Protein AF-A0A940M6P2-F1 (afdb_monomer)

Solvent-accessible surface area (backbone atoms only — not comparable to full-atom values): 12888 Å² total; per-residue (Å²): 136,85,81,91,88,82,87,83,90,83,84,89,81,82,90,83,87,86,82,88,82,89,76,95,71,93,73,82,88,71,83,79,74,78,73,78,79,72,73,76,69,75,74,80,77,86,84,69,66,72,77,30,28,24,82,88,42,55,58,88,80,41,47,63,46,16,54,36,34,40,40,70,75,68,63,77,59,54,93,93,44,97,66,71,54,72,65,50,56,53,45,54,57,49,51,53,53,49,52,55,50,45,56,51,44,48,76,65,60,53,61,86,94,37,70,66,25,53,54,29,52,52,52,51,60,69,70,34,54,69,59,50,63,75,49,60,65,63,87,49,45,69,59,50,53,55,58,71,65,50,84,46,72,66,51,45,51,50,51,56,62,71,64,53,42,81,62,24,34,64,84,87,72,66,33,83,60,55,100,49,99,53,37,25,29,77,42,61,26,94,91,44,68,92,39,76,40,81,46,112

Nearest PDB structures (foldseek):
  3zuk-assembly2_B  TM=9.568E-01  e=1.042E-05  Mycobacterium tuberculosis H37Rv

pLDDT: mean 83.26, std 22.07, range [30.83, 98.31]

Sequence (200 aa):
MHPISFRRAALALAVLTSLAACDRGTAPATTQTEPPKAEAAAAPVSGIDLAGMDTSTAAGDDFNAYANGTWLKTTEIPADRASTGVFYTVFEKSEKRLAELVQSLQKQNPAAGTDPRRIADYYAAYMDEAGIESRGLAPLQARLDAVEAIADRAALSRDLGGALRADVDPINATNFHTENLFGLFVAQGLEDPSKNVGYL

Mean predicted aligned error: 13.73 Å

Structure (mmCIF, N/CA/C/O backbone):
data_AF-A0A940M6P2-F1
#
_entry.id   AF-A0A940M6P2-F1
#
loop_
_atom_site.group_PDB
_atom_site.id
_atom_site.type_symbol
_atom_site.label_atom_id
_atom_site.label_alt_id
_atom_site.label_comp_id
_atom_site.label_asym_id
_atom_site.label_entity_id
_atom_site.label_seq_id
_atom_site.pdbx_PDB_ins_code
_atom_site.Cartn_x
_atom_site.Cartn_y
_atom_site.Cartn_z
_atom_site.occupancy
_atom_site.B_iso_or_equiv
_atom_site.auth_seq_id
_atom_site.auth_comp_id
_atom_site.auth_asym_id
_atom_site.auth_atom_id
_atom_site.pdbx_PDB_model_num
ATOM 1 N N . MET A 1 1 ? 44.663 27.365 28.253 1.00 44.47 1 MET A N 1
ATOM 2 C CA . MET A 1 1 ? 44.234 28.280 29.332 1.00 44.47 1 MET A CA 1
ATOM 3 C C . MET A 1 1 ? 42.889 27.797 29.869 1.00 44.47 1 MET A C 1
ATOM 5 O O . MET A 1 1 ? 41.863 28.055 29.264 1.00 44.47 1 MET A O 1
ATOM 9 N N . HIS A 1 2 ? 42.926 26.999 30.938 1.00 30.83 2 HIS A N 1
ATOM 10 C CA . HIS A 1 2 ? 41.839 26.845 31.923 1.00 30.83 2 HIS A CA 1
ATOM 11 C C . HIS A 1 2 ? 41.871 28.076 32.868 1.00 30.83 2 HIS A C 1
ATOM 13 O O . HIS A 1 2 ? 42.906 28.749 32.868 1.00 30.83 2 HIS A O 1
ATOM 19 N N . PRO A 1 3 ? 40.928 28.307 33.805 1.00 42.50 3 PRO A N 1
ATOM 20 C CA . PRO A 1 3 ? 39.497 27.981 33.864 1.00 42.50 3 PRO A CA 1
ATOM 21 C C . PRO A 1 3 ? 38.614 29.152 34.399 1.00 42.50 3 PRO A C 1
ATOM 23 O O . PRO A 1 3 ? 39.094 30.175 34.874 1.00 42.50 3 PRO A O 1
ATOM 26 N N . ILE A 1 4 ? 37.296 28.949 34.311 1.00 41.94 4 ILE A N 1
ATOM 27 C CA . ILE A 1 4 ? 36.225 29.183 35.310 1.00 41.94 4 ILE A CA 1
ATOM 28 C C . ILE A 1 4 ? 36.569 30.064 36.536 1.00 41.94 4 ILE A C 1
ATOM 30 O O . ILE A 1 4 ? 37.429 29.710 37.342 1.00 41.94 4 ILE A O 1
ATOM 34 N N . SER A 1 5 ? 35.758 31.108 36.772 1.00 38.88 5 SER A N 1
ATOM 35 C CA . SER A 1 5 ? 35.614 31.770 38.081 1.00 38.88 5 SER A CA 1
ATOM 36 C C . SER A 1 5 ? 34.189 31.611 38.622 1.00 38.88 5 SER A C 1
ATOM 38 O O . SER A 1 5 ? 33.205 31.679 37.889 1.00 38.88 5 SER A O 1
ATOM 40 N N . PHE A 1 6 ? 34.120 31.365 39.925 1.00 41.03 6 PHE A N 1
ATOM 41 C CA . PHE A 1 6 ? 32.986 30.911 40.723 1.00 41.03 6 PHE A CA 1
ATOM 42 C C . PHE A 1 6 ? 32.643 31.973 41.788 1.00 41.03 6 PHE A C 1
ATOM 44 O O . PHE A 1 6 ? 33.537 32.679 42.251 1.00 41.03 6 PHE A O 1
ATOM 51 N N . ARG A 1 7 ? 31.399 31.912 42.302 1.00 39.03 7 ARG A N 1
ATOM 52 C CA . ARG A 1 7 ? 30.853 32.538 43.541 1.00 39.03 7 ARG A CA 1
ATOM 53 C C . ARG A 1 7 ? 30.304 33.965 43.345 1.00 39.03 7 ARG A C 1
ATOM 55 O O . ARG A 1 7 ? 30.939 34.799 42.726 1.00 39.03 7 ARG A O 1
ATOM 62 N N . ARG A 1 8 ? 29.140 34.329 43.897 1.00 47.16 8 ARG A N 1
ATOM 63 C CA . ARG A 1 8 ? 28.687 34.118 45.285 1.00 47.16 8 ARG A CA 1
ATOM 64 C C . ARG A 1 8 ? 27.157 34.023 45.401 1.00 47.16 8 ARG A C 1
ATOM 66 O O . ARG A 1 8 ? 26.433 34.763 44.750 1.00 47.16 8 ARG A O 1
ATOM 73 N N . ALA A 1 9 ? 26.716 33.144 46.297 1.00 41.75 9 ALA A N 1
ATOM 74 C CA . ALA A 1 9 ? 25.373 33.084 46.861 1.00 41.75 9 ALA A CA 1
ATOM 75 C C . ALA A 1 9 ? 25.214 34.071 48.036 1.00 41.75 9 ALA A C 1
ATOM 77 O O . ALA A 1 9 ? 26.183 34.277 48.766 1.00 41.75 9 ALA A O 1
ATOM 78 N N . ALA A 1 10 ? 24.004 34.611 48.227 1.00 41.75 10 ALA A N 1
ATOM 79 C CA . ALA A 1 10 ? 23.342 34.952 49.504 1.00 41.75 10 ALA A CA 1
ATOM 80 C C . ALA A 1 10 ? 21.981 35.605 49.146 1.00 41.75 10 ALA A C 1
ATOM 82 O O . ALA A 1 10 ? 21.969 36.559 48.381 1.00 41.75 10 ALA A O 1
ATOM 83 N N . LEU A 1 11 ? 20.817 34.998 49.398 1.00 34.91 11 LEU A N 1
ATOM 84 C CA . LEU A 1 11 ? 20.105 34.777 50.671 1.00 34.91 11 LEU A CA 1
ATOM 85 C C . LEU A 1 11 ? 19.326 36.020 51.162 1.00 34.91 11 LEU A C 1
ATOM 87 O O . LEU A 1 11 ? 19.927 37.068 51.365 1.00 34.91 11 LEU A O 1
ATOM 91 N N . ALA A 1 12 ? 18.043 35.781 51.499 1.00 36.84 12 ALA A N 1
ATOM 92 C CA . ALA A 1 12 ? 17.183 36.529 52.442 1.00 36.84 12 ALA A CA 1
ATOM 93 C C . ALA A 1 12 ? 16.585 37.877 51.948 1.00 36.84 12 ALA A C 1
ATOM 95 O O . ALA A 1 12 ? 17.230 38.586 51.195 1.00 36.84 12 ALA A O 1
ATOM 96 N N . LEU A 1 13 ? 15.385 38.354 52.327 1.00 35.84 13 LEU A N 1
ATOM 97 C CA . LEU A 1 13 ? 14.300 37.935 53.239 1.00 35.84 13 LEU A CA 1
ATOM 98 C C . LEU A 1 13 ? 13.154 38.990 53.146 1.00 35.84 13 LEU A C 1
ATOM 100 O O . LEU A 1 13 ? 13.436 40.132 52.801 1.00 35.84 13 LEU A O 1
ATOM 104 N N . ALA A 1 14 ? 11.934 38.617 53.579 1.00 42.78 14 ALA A N 1
ATOM 105 C CA . ALA A 1 14 ? 10.806 39.464 54.054 1.00 42.78 14 ALA A CA 1
ATOM 106 C C . ALA A 1 14 ? 9.980 40.213 52.979 1.00 42.78 14 ALA A C 1
ATOM 108 O O . ALA A 1 14 ? 10.503 41.042 52.250 1.00 42.78 14 ALA A O 1
ATOM 109 N N . VAL A 1 15 ? 8.693 39.914 52.729 1.00 41.22 15 VAL A N 1
ATOM 110 C CA . VAL A 1 15 ? 7.480 39.927 53.592 1.00 41.22 15 VAL A CA 1
ATOM 111 C C . VAL A 1 15 ? 7.248 41.285 54.265 1.00 41.22 15 VAL A C 1
ATOM 113 O O . VAL A 1 15 ? 7.950 41.601 55.215 1.00 41.22 15 VAL A O 1
ATOM 116 N N . LEU A 1 16 ? 6.224 42.036 53.836 1.00 42.97 16 LEU A N 1
ATOM 117 C CA . LEU A 1 16 ? 5.119 42.499 54.697 1.00 42.97 16 LEU A CA 1
ATOM 118 C C . LEU A 1 16 ? 4.136 43.411 53.944 1.00 42.97 16 LEU A C 1
ATOM 120 O O . LEU A 1 16 ? 4.486 44.386 53.291 1.00 42.97 16 LEU A O 1
ATOM 124 N N . THR A 1 17 ? 2.881 43.025 54.108 1.00 45.31 17 THR A N 1
ATOM 125 C CA . THR A 1 17 ? 1.609 43.701 53.862 1.00 45.31 17 THR A CA 1
ATOM 126 C C . THR A 1 17 ? 1.502 45.106 54.459 1.00 45.31 17 THR A C 1
ATOM 128 O O . THR A 1 17 ? 1.887 45.308 55.610 1.00 45.31 17 THR A O 1
ATOM 131 N N . SER A 1 18 ? 0.779 46.001 53.783 1.00 42.47 18 SER A N 1
ATOM 132 C CA . SER A 1 18 ? 0.002 47.049 54.458 1.00 42.47 18 SER A CA 1
ATOM 133 C C . SER A 1 18 ? -1.283 47.378 53.695 1.00 42.47 18 SER A C 1
ATOM 135 O O . SER A 1 18 ? -1.315 47.553 52.479 1.00 42.47 18 SER A O 1
ATOM 137 N N . LEU A 1 19 ? -2.360 47.360 54.472 1.00 39.62 19 LEU A N 1
ATOM 138 C CA . LEU A 1 19 ? -3.762 47.490 54.115 1.00 39.62 19 LEU A CA 1
ATOM 139 C C . LEU A 1 19 ? -4.194 48.967 54.186 1.00 39.62 19 LEU A C 1
ATOM 141 O O . LEU A 1 19 ? -3.716 49.703 55.043 1.00 39.62 19 LEU A O 1
ATOM 145 N N . ALA A 1 20 ? -5.217 49.290 53.393 1.00 41.97 20 ALA A N 1
ATOM 146 C CA . ALA A 1 20 ? -6.262 50.288 53.645 1.00 41.97 20 ALA A CA 1
ATOM 147 C C . ALA A 1 20 ? -5.944 51.793 53.507 1.00 41.97 20 ALA A C 1
ATOM 149 O O . ALA A 1 20 ? -5.374 52.429 54.386 1.00 41.97 20 ALA A O 1
ATOM 150 N N . ALA A 1 21 ? -6.562 52.395 52.487 1.00 38.19 21 ALA A N 1
ATOM 151 C CA . ALA A 1 21 ? -7.286 53.654 52.645 1.00 38.19 21 ALA A CA 1
ATOM 152 C C . ALA A 1 21 ? -8.558 53.595 51.782 1.00 38.19 21 ALA A C 1
ATOM 154 O O . ALA A 1 21 ? -8.499 53.601 50.556 1.00 38.19 21 ALA A O 1
ATOM 155 N N . CYS A 1 22 ? -9.710 53.457 52.443 1.00 35.34 22 CYS A N 1
ATOM 156 C CA . CYS A 1 22 ? -11.012 53.727 51.845 1.00 35.34 22 CYS A CA 1
ATOM 157 C 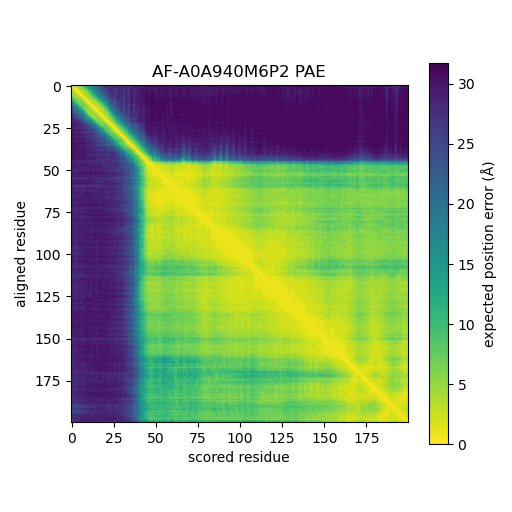C . CYS A 1 22 ? -11.158 55.241 51.712 1.00 35.34 22 CYS A C 1
ATOM 159 O O . CYS A 1 22 ? -11.062 55.930 52.725 1.00 35.34 22 CYS A O 1
ATOM 161 N N . ASP A 1 23 ? -11.474 55.731 50.517 1.00 39.44 23 ASP A N 1
ATOM 162 C CA . ASP A 1 23 ? -12.073 57.052 50.366 1.00 39.44 23 ASP A CA 1
ATOM 163 C C . ASP A 1 23 ? -13.429 56.910 49.668 1.00 39.44 23 ASP A C 1
ATOM 165 O O . ASP A 1 23 ? -13.575 56.207 48.664 1.00 39.44 23 ASP A O 1
ATOM 169 N N . ARG A 1 24 ? -14.458 57.491 50.288 1.00 42.41 24 ARG A N 1
ATOM 170 C CA . ARG A 1 24 ? -15.861 57.373 49.879 1.00 42.41 24 ARG A CA 1
ATOM 171 C C . ARG A 1 24 ? -16.162 58.452 48.843 1.00 42.41 24 ARG A C 1
ATOM 173 O O . ARG A 1 24 ? -16.593 59.544 49.193 1.00 42.41 24 ARG A O 1
ATOM 180 N N . GLY A 1 25 ? -15.971 58.118 47.570 1.00 37.47 25 GLY A N 1
ATOM 181 C CA . GLY A 1 25 ? -16.461 58.901 46.436 1.00 37.47 25 GLY A CA 1
ATOM 182 C C . GLY A 1 25 ? -17.757 58.316 45.878 1.00 37.47 25 GLY A C 1
ATOM 183 O O . GLY A 1 25 ? -17.777 57.189 45.389 1.00 37.47 25 GLY A O 1
ATOM 184 N N . THR A 1 26 ? -18.847 59.075 45.952 1.00 43.94 26 THR A N 1
ATOM 185 C CA . THR A 1 26 ? -20.149 58.752 45.355 1.00 43.94 26 THR A CA 1
ATOM 186 C C . THR A 1 26 ? -20.035 58.758 43.826 1.00 43.94 26 THR A C 1
ATOM 188 O O . THR A 1 26 ? -19.933 59.823 43.221 1.00 43.94 26 THR A O 1
ATOM 191 N N . ALA A 1 27 ? -20.043 57.580 43.195 1.00 42.91 27 ALA A N 1
ATOM 192 C CA . ALA A 1 27 ? -20.077 57.429 41.739 1.00 42.91 27 ALA A CA 1
ATOM 193 C C . ALA A 1 27 ? -21.510 57.112 41.254 1.00 42.91 27 ALA A C 1
ATOM 195 O O . ALA A 1 27 ? -22.236 56.387 41.941 1.00 42.91 27 ALA A O 1
ATOM 196 N N . PRO A 1 28 ? -21.946 57.654 40.101 1.00 41.16 28 PRO A N 1
ATOM 197 C CA . PRO A 1 28 ? -23.309 57.497 39.604 1.00 41.16 28 PRO A CA 1
ATOM 198 C C . PRO A 1 28 ? -23.598 56.058 39.154 1.00 41.16 28 PRO A C 1
ATOM 200 O O . PRO A 1 28 ? -22.734 55.368 38.613 1.00 41.16 28 PRO A O 1
ATOM 203 N N . ALA A 1 29 ? -24.842 55.626 39.376 1.00 39.75 29 ALA A N 1
ATOM 204 C CA . ALA A 1 29 ? -25.341 54.306 39.016 1.00 39.75 29 ALA A CA 1
ATOM 205 C C . ALA A 1 29 ? -25.225 54.069 37.503 1.00 39.75 29 ALA A C 1
ATOM 207 O O . ALA A 1 29 ? -25.929 54.682 36.703 1.00 39.75 29 ALA A O 1
ATOM 208 N N . THR A 1 30 ? -24.334 53.159 37.121 1.00 34.41 30 THR A N 1
ATOM 209 C CA . THR A 1 30 ? -24.311 52.560 35.789 1.00 34.41 30 THR A CA 1
ATOM 210 C C . THR A 1 30 ? -25.329 51.429 35.768 1.00 34.41 30 THR A C 1
ATOM 212 O O . THR A 1 30 ? -25.303 50.525 36.603 1.00 34.41 30 THR A O 1
ATOM 215 N N . THR A 1 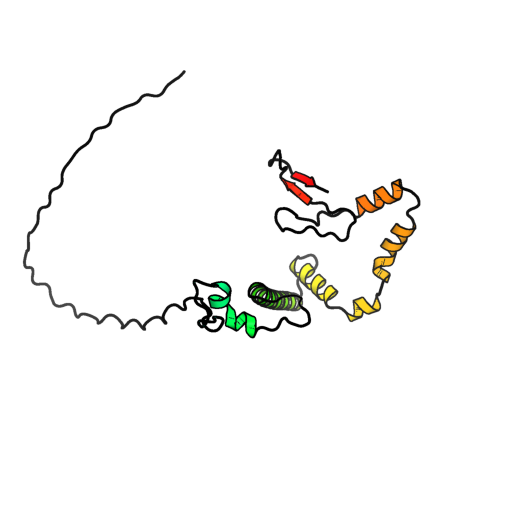31 ? -26.260 51.510 34.824 1.00 37.84 31 THR A N 1
ATOM 216 C CA . THR A 1 31 ? -27.217 50.457 34.495 1.00 37.84 31 THR A CA 1
ATOM 217 C C . THR A 1 31 ? -26.443 49.170 34.216 1.00 37.84 31 THR A C 1
ATOM 219 O O . THR A 1 31 ? -25.665 49.104 33.266 1.00 37.84 31 THR A O 1
ATOM 222 N N . GLN A 1 32 ? -26.610 48.165 35.076 1.00 38.03 32 GLN A N 1
ATOM 223 C CA . GLN A 1 32 ? -26.063 46.834 34.846 1.00 38.03 32 GLN A CA 1
ATOM 224 C C . GLN A 1 32 ? -26.840 46.208 33.689 1.00 38.03 32 GLN A C 1
ATOM 226 O O . GLN A 1 32 ? -27.986 45.797 33.849 1.00 38.03 32 GLN A O 1
ATOM 231 N N . THR A 1 33 ? -26.229 46.179 32.510 1.00 38.44 33 THR A N 1
ATOM 232 C CA . THR A 1 33 ? -26.666 45.300 31.430 1.00 38.44 33 THR A CA 1
ATOM 233 C C . THR A 1 33 ? -26.463 43.868 31.911 1.00 38.44 33 THR A C 1
ATOM 235 O O . THR A 1 33 ? -25.334 43.461 32.188 1.00 38.44 33 THR A O 1
ATOM 238 N N . GLU A 1 34 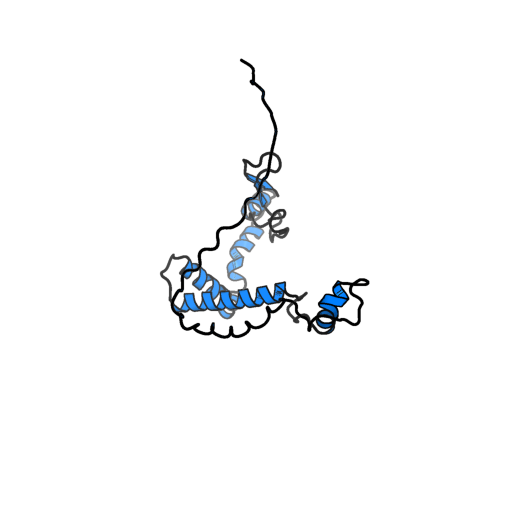? -27.562 43.135 32.062 1.00 41.56 34 GLU A N 1
ATOM 239 C CA . GLU A 1 34 ? -27.561 41.709 32.375 1.00 41.56 34 GLU A CA 1
ATOM 240 C C . GLU A 1 34 ? -26.669 40.980 31.353 1.00 41.56 34 GLU A C 1
ATOM 242 O O . GLU A 1 34 ? -26.844 41.180 30.144 1.00 41.56 34 GLU A O 1
ATOM 247 N N . PRO A 1 35 ? -25.663 40.198 31.792 1.00 45.31 35 PRO A N 1
ATOM 248 C CA . PRO A 1 35 ? -24.831 39.449 30.865 1.00 45.31 35 PRO A CA 1
ATOM 249 C C . PRO A 1 35 ? -25.736 38.501 30.072 1.00 45.31 35 PRO A C 1
ATOM 251 O O . PRO A 1 35 ? -26.631 37.890 30.664 1.00 45.31 35 PRO A O 1
ATOM 254 N N . PRO A 1 36 ? -25.541 38.365 28.748 1.00 47.44 36 PRO A N 1
ATOM 255 C CA . PRO A 1 36 ? -26.338 37.439 27.965 1.00 47.44 36 PRO A CA 1
ATOM 256 C C . PRO A 1 36 ? -26.214 36.064 28.611 1.00 47.44 36 PRO A C 1
ATOM 258 O O . PRO A 1 36 ? -25.104 35.574 28.835 1.00 47.44 36 PRO A O 1
ATOM 261 N N . LYS A 1 37 ? -27.364 35.475 28.958 1.00 45.47 37 LYS A N 1
ATOM 262 C CA . LYS A 1 37 ? -27.468 34.087 29.395 1.00 45.47 37 LYS A CA 1
ATOM 263 C C . LYS A 1 37 ? -26.714 33.260 28.367 1.00 45.47 37 LYS A C 1
ATOM 265 O O . LYS A 1 37 ? -27.188 33.115 27.243 1.00 45.47 37 LYS A O 1
ATOM 270 N N . ALA A 1 38 ? -25.527 32.790 28.743 1.00 45.41 38 ALA A N 1
ATOM 271 C CA . ALA A 1 38 ? -24.776 31.857 27.934 1.00 45.41 38 ALA A CA 1
ATOM 272 C C . ALA A 1 38 ? -25.733 30.702 27.645 1.00 45.41 38 ALA A C 1
ATOM 274 O O . ALA A 1 38 ? -26.174 30.013 28.571 1.00 45.41 38 ALA A O 1
ATOM 275 N N . GLU A 1 39 ? -26.122 30.544 26.379 1.00 49.09 39 GLU A N 1
ATOM 276 C CA . GLU A 1 39 ? -26.621 29.263 25.911 1.00 49.09 39 GLU A CA 1
ATOM 277 C C . GLU A 1 39 ? -25.600 28.249 26.395 1.00 49.09 39 GLU A C 1
ATOM 279 O O . GLU A 1 39 ? -24.410 28.368 26.091 1.00 49.09 39 GLU A O 1
ATOM 284 N N . ALA A 1 40 ? -26.047 27.345 27.268 1.00 44.00 40 ALA A N 1
ATOM 285 C CA . ALA A 1 40 ? -25.208 26.277 27.759 1.00 44.00 40 ALA A CA 1
ATOM 286 C C . ALA A 1 40 ? -24.668 25.583 26.514 1.00 44.00 40 ALA A C 1
ATOM 288 O O . ALA A 1 40 ? -25.429 24.946 25.782 1.00 44.00 40 ALA A O 1
ATOM 289 N N . ALA A 1 41 ? -23.377 25.786 26.242 1.00 51.19 41 ALA A N 1
ATOM 290 C CA . ALA A 1 41 ? -22.677 25.030 25.230 1.00 51.19 41 ALA A CA 1
ATOM 291 C C . ALA A 1 41 ? -23.045 23.570 25.487 1.00 51.19 41 ALA A C 1
ATOM 293 O O . ALA A 1 41 ? -22.974 23.120 26.637 1.00 51.19 41 ALA A O 1
ATOM 294 N N . ALA A 1 42 ? -23.527 22.8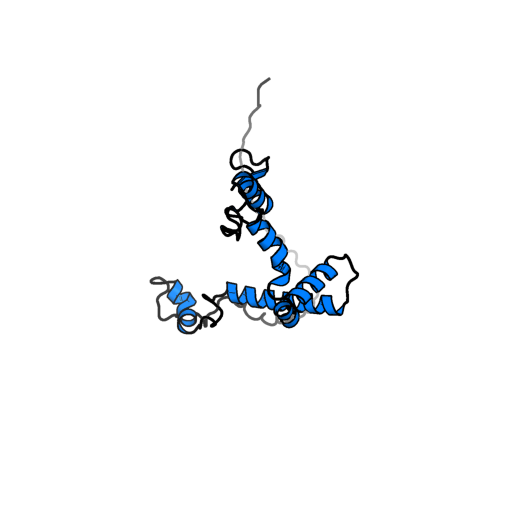78 24.450 1.00 57.97 42 ALA A N 1
ATOM 295 C CA . ALA A 1 42 ? -23.793 21.453 24.542 1.00 57.97 42 ALA A CA 1
ATOM 296 C C . ALA A 1 42 ? -22.602 20.815 25.263 1.00 57.97 42 ALA A C 1
ATOM 298 O O . ALA A 1 42 ? -21.453 21.102 24.908 1.00 57.97 42 ALA A O 1
ATOM 299 N N . ALA A 1 43 ? -22.880 20.063 26.335 1.00 56.25 43 ALA A N 1
ATOM 300 C CA . ALA A 1 43 ? -21.835 19.454 27.143 1.00 56.25 43 ALA A CA 1
ATOM 301 C C . ALA A 1 43 ? -20.824 18.777 26.205 1.00 56.25 43 ALA A C 1
ATOM 303 O O . ALA A 1 43 ? -21.253 18.154 25.226 1.00 56.25 43 ALA A O 1
ATOM 304 N N . PRO A 1 44 ? -19.509 18.933 26.442 1.00 56.78 44 PRO A N 1
ATOM 305 C CA . PRO A 1 44 ? -18.511 18.373 25.549 1.00 56.78 44 PRO A CA 1
ATOM 306 C C . PRO A 1 44 ? -18.795 16.883 25.379 1.00 56.78 44 PRO A C 1
ATOM 308 O O . PRO A 1 44 ? -18.853 16.134 26.356 1.00 56.78 44 PRO A O 1
ATOM 311 N N . VAL A 1 45 ? -19.020 16.468 24.133 1.00 76.88 45 VAL A N 1
ATOM 312 C CA . VAL A 1 45 ? -19.127 15.052 23.798 1.00 76.88 45 VAL A CA 1
ATOM 313 C C . VAL A 1 45 ? -17.776 14.454 24.160 1.00 76.88 45 VAL A C 1
ATOM 315 O O . VAL A 1 45 ? -16.748 14.907 23.661 1.00 76.88 45 VAL A O 1
ATOM 318 N N . SER A 1 46 ? -17.762 13.473 25.059 1.00 87.00 46 SER A N 1
ATOM 319 C CA . SER A 1 46 ? -16.527 12.889 25.598 1.00 87.00 46 SER A CA 1
ATOM 320 C C . SER A 1 46 ? -15.638 12.240 24.528 1.00 87.00 46 SER A C 1
ATOM 322 O O . SER A 1 46 ? -14.494 11.902 24.813 1.00 87.00 46 SER A O 1
ATOM 324 N N . GLY A 1 47 ? -16.163 12.043 23.313 1.00 87.06 47 GLY A N 1
ATOM 325 C CA . GLY A 1 47 ? -15.506 11.310 22.231 1.00 87.06 47 GLY A CA 1
ATOM 326 C C . GLY A 1 47 ? -15.522 9.795 22.436 1.00 87.06 47 GLY A C 1
ATOM 327 O O . GLY A 1 47 ? -14.936 9.078 21.632 1.00 87.06 47 GLY A O 1
ATOM 328 N N . ILE A 1 48 ? -16.187 9.312 23.491 1.00 90.31 48 ILE A N 1
ATOM 329 C CA . ILE A 1 48 ? -16.286 7.892 23.824 1.00 90.31 48 ILE A CA 1
ATOM 330 C C . ILE A 1 48 ? -17.588 7.326 23.266 1.00 90.31 48 ILE A C 1
ATOM 332 O O . ILE A 1 48 ? -18.669 7.855 23.537 1.00 90.31 48 ILE A O 1
ATOM 336 N N . ASP A 1 49 ? -17.477 6.230 22.520 1.00 90.81 49 ASP A N 1
ATOM 337 C CA . ASP A 1 49 ? -18.627 5.450 22.079 1.00 90.81 49 ASP A CA 1
ATOM 338 C C . ASP A 1 49 ? -19.161 4.597 23.236 1.00 90.81 49 ASP A C 1
ATOM 340 O O . ASP A 1 49 ? -18.720 3.475 23.472 1.00 90.81 49 ASP A O 1
ATOM 344 N N . LEU A 1 50 ? -20.126 5.149 23.971 1.00 93.94 50 LEU A N 1
ATOM 345 C CA . LEU A 1 50 ? -20.785 4.441 25.068 1.00 93.94 50 LEU A CA 1
ATOM 346 C C . LEU A 1 50 ? -21.669 3.282 24.583 1.00 93.94 50 LEU A C 1
ATOM 348 O O . LEU A 1 50 ? -21.986 2.402 25.378 1.00 93.94 50 LEU A O 1
ATOM 352 N N . ALA A 1 51 ? -22.085 3.273 23.312 1.00 93.50 51 ALA A N 1
ATOM 353 C CA . ALA A 1 51 ? -22.924 2.210 22.765 1.00 93.50 51 ALA A CA 1
ATOM 354 C C . ALA A 1 51 ? -22.106 0.950 22.437 1.00 93.50 51 ALA A C 1
ATOM 356 O O . ALA A 1 51 ? -22.626 -0.160 22.537 1.00 93.50 51 ALA A O 1
ATOM 357 N N . GLY A 1 52 ? -20.826 1.111 22.090 1.00 94.38 52 GLY A N 1
ATOM 358 C CA . GLY A 1 52 ? -19.888 0.006 21.869 1.00 94.38 52 GLY A CA 1
ATOM 359 C C . GLY A 1 52 ? -19.453 -0.726 23.147 1.00 94.38 52 GLY A C 1
ATOM 360 O O . GLY A 1 52 ? -18.976 -1.863 23.066 1.00 94.38 52 GLY A O 1
ATOM 361 N N . MET A 1 53 ? -19.658 -0.117 24.318 1.00 97.38 53 MET A N 1
ATOM 362 C CA . MET A 1 53 ? -19.268 -0.668 25.617 1.00 97.38 53 MET A CA 1
ATOM 363 C C . MET A 1 53 ? -20.170 -1.822 26.069 1.00 97.38 53 MET A C 1
ATOM 365 O O . MET A 1 53 ? -21.366 -1.856 25.782 1.00 97.38 53 MET A O 1
ATOM 369 N N . ASP A 1 54 ? -19.602 -2.747 26.840 1.00 97.62 54 ASP A N 1
ATOM 370 C CA . ASP A 1 54 ? -20.333 -3.775 27.581 1.00 97.62 54 ASP A CA 1
ATOM 371 C C . ASP A 1 54 ? -20.061 -3.629 29.083 1.00 97.62 54 ASP A C 1
ATOM 373 O O . ASP A 1 54 ? -19.143 -4.224 29.651 1.00 97.62 54 ASP A O 1
ATOM 377 N N . THR A 1 55 ? -20.903 -2.844 29.755 1.00 96.56 55 THR A N 1
ATOM 378 C CA . THR A 1 55 ? -20.763 -2.565 31.191 1.00 96.56 55 THR A CA 1
ATOM 379 C C . THR A 1 55 ? -21.158 -3.739 32.090 1.00 96.56 55 THR A C 1
ATOM 381 O O . THR A 1 55 ? -21.149 -3.585 33.310 1.00 96.56 55 THR A O 1
ATOM 384 N N . SER A 1 56 ? -21.537 -4.895 31.529 1.00 96.88 56 SER A N 1
ATOM 385 C CA . SER A 1 56 ? -21.729 -6.120 32.315 1.00 96.88 56 SER A CA 1
ATOM 386 C C . SER A 1 56 ? -20.401 -6.769 32.716 1.00 96.88 56 SER A C 1
ATOM 388 O O . SER A 1 56 ? -20.349 -7.479 33.719 1.00 96.88 56 SER A O 1
ATOM 390 N N . THR A 1 57 ? -19.321 -6.482 31.980 1.00 96.75 57 THR A N 1
ATOM 391 C CA . THR A 1 57 ? -17.957 -6.863 32.359 1.00 96.75 57 THR A CA 1
ATOM 392 C C . THR A 1 57 ? -17.366 -5.780 33.251 1.00 96.75 57 THR A C 1
ATOM 394 O O . THR A 1 57 ? -17.405 -4.604 32.902 1.00 96.75 57 THR A O 1
ATOM 397 N N . ALA A 1 58 ? -16.808 -6.132 34.408 1.00 97.38 58 ALA A N 1
ATOM 398 C CA . ALA A 1 58 ? -16.126 -5.140 35.228 1.00 97.38 58 ALA A CA 1
ATOM 399 C C . ALA A 1 58 ? -14.845 -4.667 34.521 1.00 97.38 58 ALA A C 1
ATOM 401 O O . ALA A 1 58 ? -14.020 -5.472 34.095 1.00 97.38 58 ALA A O 1
ATOM 402 N N . ALA A 1 59 ? -14.642 -3.350 34.447 1.00 97.50 59 ALA A N 1
ATOM 403 C CA . ALA A 1 59 ? -13.500 -2.745 33.757 1.00 97.50 59 ALA A CA 1
ATOM 404 C C . ALA A 1 59 ? -12.124 -3.207 34.282 1.00 97.50 59 ALA A C 1
ATOM 406 O O . ALA A 1 59 ? -11.141 -3.152 33.549 1.00 97.50 59 ALA A O 1
ATOM 407 N N . GLY A 1 60 ? -12.049 -3.630 35.550 1.00 98.00 60 GLY A N 1
ATOM 408 C CA . GLY A 1 60 ? -10.824 -4.147 36.166 1.00 98.00 60 GLY A CA 1
ATOM 409 C C . GLY A 1 60 ? -10.495 -5.600 35.809 1.00 98.00 60 GLY A C 1
ATOM 410 O O . GLY A 1 60 ? -9.340 -5.988 35.960 1.00 98.00 60 GLY A O 1
ATOM 411 N N . ASP A 1 61 ? -11.475 -6.371 35.330 1.00 98.06 61 ASP A N 1
ATOM 412 C CA . ASP A 1 61 ? -11.299 -7.786 34.982 1.00 98.06 61 ASP A CA 1
ATOM 413 C C . ASP A 1 61 ? -10.845 -7.934 33.524 1.00 98.06 61 ASP A C 1
ATOM 415 O O . ASP A 1 61 ? -9.853 -8.601 33.238 1.00 98.06 61 ASP A O 1
ATOM 419 N N . ASP A 1 62 ? -11.547 -7.264 32.604 1.00 98.25 62 ASP A N 1
ATOM 420 C CA . ASP A 1 62 ? -11.170 -7.150 31.194 1.00 98.25 62 ASP A CA 1
ATOM 421 C C . ASP A 1 62 ? -11.637 -5.797 30.646 1.00 98.25 62 ASP A C 1
ATOM 423 O O . ASP A 1 62 ? -12.811 -5.579 30.325 1.00 98.25 62 ASP A O 1
ATOM 427 N N . PHE A 1 63 ? -10.691 -4.866 30.526 1.00 98.19 63 PHE A N 1
ATOM 428 C CA . PHE A 1 63 ? -10.992 -3.525 30.043 1.00 98.19 63 PHE A CA 1
ATOM 429 C C . PHE A 1 63 ? -11.392 -3.502 28.561 1.00 98.19 63 PHE A C 1
ATOM 431 O O . PHE A 1 63 ? -12.182 -2.648 28.163 1.00 98.19 63 PHE A O 1
ATOM 438 N N . ASN A 1 64 ? -10.885 -4.425 27.736 1.00 97.81 64 ASN A N 1
ATOM 439 C CA . ASN A 1 64 ? -11.241 -4.478 26.320 1.00 97.81 64 ASN A CA 1
ATOM 440 C C . ASN A 1 64 ? -12.678 -4.974 26.138 1.00 97.81 64 ASN A C 1
ATOM 442 O O . ASN A 1 64 ? -13.431 -4.382 25.367 1.00 97.81 64 ASN A O 1
ATOM 446 N N . ALA A 1 65 ? -13.081 -6.008 26.878 1.00 97.94 65 ALA A N 1
ATOM 447 C CA . ALA A 1 65 ? -14.469 -6.455 26.903 1.00 97.94 65 ALA A CA 1
ATOM 448 C C . ALA A 1 65 ? -15.400 -5.369 27.466 1.00 97.94 65 ALA A C 1
ATOM 450 O O . ALA A 1 65 ? -16.447 -5.112 26.882 1.00 97.94 65 ALA A O 1
ATOM 451 N N . TYR A 1 66 ? -15.004 -4.656 28.524 1.00 98.31 66 TYR A N 1
ATOM 452 C CA . TYR A 1 66 ? -15.783 -3.526 29.041 1.00 98.31 66 TYR A CA 1
ATO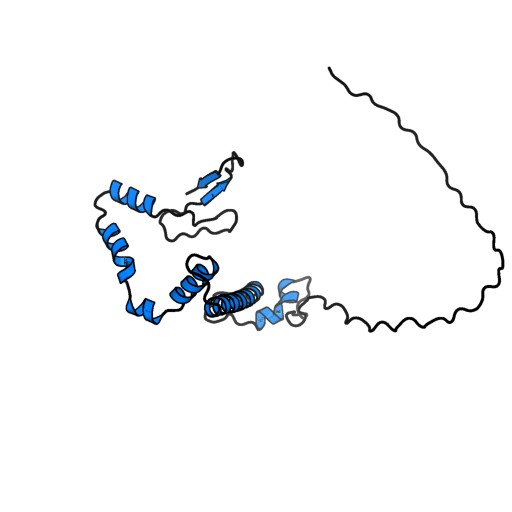M 453 C C . TYR A 1 66 ? -15.948 -2.390 28.018 1.00 98.31 66 TYR A C 1
ATOM 455 O O . TYR A 1 66 ? -17.054 -1.894 27.806 1.00 98.31 66 TYR A O 1
ATOM 463 N N . ALA A 1 67 ? -14.859 -1.972 27.369 1.00 97.25 67 ALA A N 1
ATOM 464 C CA . ALA A 1 67 ? -14.860 -0.819 26.472 1.00 97.25 67 ALA A CA 1
ATOM 465 C C . ALA A 1 67 ? -15.446 -1.119 25.081 1.00 97.25 67 ALA A C 1
ATOM 467 O O . ALA A 1 67 ? -16.084 -0.248 24.500 1.00 97.25 67 ALA A O 1
ATOM 468 N N . ASN A 1 68 ? -15.250 -2.333 24.555 1.00 97.31 68 ASN A N 1
ATOM 469 C CA . ASN A 1 68 ? -15.579 -2.692 23.168 1.00 97.31 68 ASN A CA 1
ATOM 470 C C . ASN A 1 68 ? -16.539 -3.889 23.051 1.00 97.31 68 ASN A C 1
ATOM 472 O O . ASN A 1 68 ? -16.806 -4.354 21.943 1.00 97.31 68 ASN A O 1
ATOM 476 N N . GLY A 1 69 ? -17.019 -4.453 24.162 1.00 97.75 69 GLY A N 1
ATOM 477 C CA . GLY A 1 69 ? -17.689 -5.756 24.169 1.00 97.75 69 GLY A CA 1
ATOM 478 C C . GLY A 1 69 ? -18.965 -5.822 23.337 1.00 97.75 69 GLY A C 1
ATOM 479 O O . GLY A 1 69 ? -19.205 -6.834 22.680 1.00 97.75 69 GLY A O 1
ATOM 480 N N . THR A 1 70 ? -19.767 -4.756 23.300 1.00 97.75 70 THR A N 1
ATOM 481 C CA . THR A 1 70 ? -20.965 -4.714 22.448 1.00 97.75 70 THR A CA 1
ATOM 482 C C . THR A 1 70 ? -20.573 -4.629 20.976 1.00 97.75 70 THR A C 1
ATOM 484 O O . THR A 1 70 ? -21.122 -5.366 20.154 1.00 97.75 70 THR A O 1
ATOM 487 N N . TRP A 1 71 ? -19.575 -3.807 20.639 1.00 96.62 71 TRP A N 1
ATOM 488 C CA . TRP A 1 71 ? -19.050 -3.706 19.275 1.00 96.62 71 TRP A CA 1
ATOM 489 C C . TRP A 1 71 ? -18.488 -5.047 18.782 1.00 96.62 71 TRP A C 1
ATOM 491 O O . TRP A 1 71 ? -18.840 -5.492 17.693 1.00 96.62 71 TRP A O 1
ATOM 501 N N . LEU A 1 72 ? -17.701 -5.744 19.608 1.00 96.75 72 LEU A N 1
ATOM 502 C CA . LEU A 1 72 ? -17.118 -7.051 19.275 1.00 96.75 72 LEU A CA 1
ATOM 503 C C . LEU A 1 72 ? -18.174 -8.135 19.020 1.00 96.75 72 LEU A C 1
ATOM 505 O O . LEU A 1 72 ? -17.952 -9.021 18.201 1.00 96.75 72 LEU A O 1
ATOM 509 N N . LYS A 1 73 ? -19.317 -8.082 19.715 1.00 96.75 73 LYS A N 1
ATOM 510 C CA . LYS A 1 73 ? -20.412 -9.057 19.553 1.00 96.75 73 LYS A CA 1
ATOM 511 C C . LYS A 1 73 ? -21.269 -8.812 18.315 1.00 96.75 73 LYS A C 1
ATOM 513 O O . LYS A 1 73 ? -21.924 -9.738 17.850 1.00 96.75 73 LYS A O 1
ATOM 518 N N . THR A 1 74 ? -21.341 -7.567 17.851 1.00 96.31 74 THR A N 1
ATOM 519 C CA . THR A 1 74 ? -22.334 -7.133 16.853 1.00 96.31 74 THR A CA 1
ATOM 520 C C . THR A 1 74 ? -21.724 -6.741 15.517 1.00 96.31 74 THR A C 1
ATOM 522 O O . THR A 1 74 ? -22.433 -6.715 14.516 1.00 96.31 74 THR A O 1
ATOM 525 N N . THR A 1 75 ? -20.427 -6.440 15.482 1.00 96.06 75 THR A N 1
ATOM 526 C CA . THR A 1 75 ? -19.763 -6.020 14.251 1.00 96.06 75 THR A CA 1
ATOM 527 C C . THR A 1 75 ? -19.470 -7.216 13.364 1.00 96.06 75 THR A C 1
ATOM 529 O O . THR A 1 75 ? -18.779 -8.153 13.761 1.00 96.06 75 THR A O 1
ATOM 532 N N . GLU A 1 76 ? -19.943 -7.141 12.127 1.00 96.25 76 GLU A N 1
ATOM 533 C CA . GLU A 1 76 ? -19.614 -8.099 11.082 1.00 96.25 76 GLU A CA 1
ATOM 534 C C . GLU A 1 76 ? -18.373 -7.635 10.314 1.00 96.25 76 GLU A C 1
ATOM 536 O O . GLU A 1 76 ? -18.223 -6.456 9.981 1.00 96.25 76 GLU A O 1
ATOM 541 N N . ILE A 1 77 ? -17.472 -8.572 10.023 1.00 96.44 77 ILE A N 1
ATOM 542 C CA . ILE A 1 77 ? -16.360 -8.325 9.106 1.00 96.44 77 ILE A CA 1
ATOM 543 C C . ILE A 1 77 ? -16.936 -8.364 7.681 1.00 96.44 77 ILE A C 1
ATOM 545 O O . ILE A 1 77 ? -17.542 -9.378 7.322 1.00 96.44 77 ILE A O 1
ATOM 549 N N . PRO A 1 78 ? -16.773 -7.303 6.865 1.00 95.38 78 PRO A N 1
ATOM 550 C CA . PRO A 1 78 ? -17.219 -7.316 5.473 1.00 95.38 78 PRO A CA 1
ATOM 551 C C . PRO A 1 78 ? -16.637 -8.502 4.693 1.00 95.38 78 PRO A C 1
ATOM 553 O O . PRO A 1 78 ? -15.496 -8.898 4.919 1.00 95.38 78 PRO A O 1
ATOM 556 N N . ALA A 1 79 ? -17.405 -9.063 3.755 1.00 97.06 79 ALA A N 1
ATOM 557 C CA . ALA A 1 79 ? -17.028 -10.293 3.046 1.00 97.06 79 ALA A CA 1
ATOM 558 C C . ALA A 1 79 ? -15.751 -10.167 2.189 1.00 97.06 79 ALA A C 1
ATOM 560 O O . ALA A 1 79 ? -15.112 -11.168 1.877 1.00 97.06 79 ALA A O 1
ATOM 561 N N . ASP A 1 80 ? -15.377 -8.947 1.809 1.00 95.31 80 ASP A N 1
ATOM 562 C CA . ASP A 1 80 ? -14.171 -8.602 1.053 1.00 95.31 80 ASP A CA 1
ATOM 563 C C . ASP A 1 80 ? -12.986 -8.208 1.957 1.00 95.31 80 ASP A C 1
ATOM 565 O O . ASP A 1 80 ? -11.976 -7.670 1.483 1.00 95.31 80 ASP A O 1
ATOM 569 N N . ARG A 1 81 ? -13.100 -8.446 3.270 1.00 94.19 81 ARG A N 1
ATOM 570 C CA . ARG A 1 81 ? -12.097 -8.090 4.275 1.00 94.19 81 ARG A CA 1
ATOM 571 C C . ARG A 1 81 ? -11.785 -9.265 5.192 1.00 94.19 81 ARG A C 1
ATOM 573 O O . ARG A 1 81 ? -12.639 -10.064 5.551 1.00 94.19 81 ARG A O 1
ATOM 580 N N . ALA A 1 82 ? -10.528 -9.329 5.621 1.00 95.50 82 ALA A N 1
ATOM 581 C CA . ALA A 1 82 ? -10.087 -10.277 6.642 1.00 95.50 82 ALA A CA 1
ATOM 582 C C . ALA A 1 82 ? -10.294 -9.744 8.074 1.00 95.50 82 ALA A C 1
ATOM 584 O O . ALA A 1 82 ? -10.275 -10.516 9.030 1.00 95.50 82 ALA A O 1
ATOM 585 N N . SER A 1 83 ? -10.463 -8.427 8.237 1.00 95.00 83 SER A N 1
ATOM 586 C CA . SER A 1 83 ? -10.658 -7.760 9.527 1.00 95.00 83 SER A CA 1
ATOM 587 C C . SER A 1 83 ? -11.398 -6.429 9.362 1.00 95.00 83 SER A C 1
ATOM 589 O O . SER A 1 83 ? -11.485 -5.881 8.265 1.00 95.00 83 SER A O 1
ATOM 591 N N . THR A 1 84 ? -11.941 -5.906 10.463 1.00 96.94 84 THR A N 1
ATOM 592 C CA . THR A 1 84 ? -12.592 -4.589 10.520 1.00 96.94 84 THR A CA 1
ATOM 593 C C . THR A 1 84 ? -12.279 -3.893 11.846 1.00 96.94 84 THR A C 1
ATOM 595 O O . THR A 1 84 ? -11.787 -4.516 12.787 1.00 96.94 84 THR A O 1
ATOM 598 N N . GLY A 1 85 ? -12.524 -2.588 11.917 1.00 94.88 85 GLY A N 1
ATOM 599 C CA . GLY A 1 85 ? -12.224 -1.762 13.082 1.00 94.88 85 GLY A CA 1
ATOM 600 C C . GLY A 1 85 ? -12.207 -0.275 12.750 1.00 94.88 85 GLY A C 1
ATOM 601 O O . GLY A 1 85 ? -12.432 0.132 11.611 1.00 94.88 85 GLY A O 1
ATOM 602 N N . VAL A 1 86 ? -11.873 0.555 13.739 1.00 92.69 86 VAL A N 1
ATOM 603 C CA . VAL A 1 86 ? -11.860 2.019 13.573 1.00 92.69 86 VAL A CA 1
ATOM 604 C C . VAL A 1 86 ? -10.925 2.488 12.451 1.00 92.69 86 VAL A C 1
ATOM 606 O O . VAL A 1 86 ? -11.271 3.396 11.698 1.00 92.69 86 VAL A O 1
ATOM 609 N N . PHE A 1 87 ? -9.765 1.844 12.285 1.00 93.50 87 PHE A N 1
ATOM 610 C CA . PHE A 1 87 ? -8.832 2.179 11.207 1.00 93.50 87 PHE A CA 1
ATOM 611 C C . PHE A 1 87 ? -9.417 1.880 9.828 1.00 93.50 87 PHE A C 1
ATOM 613 O O . PHE A 1 87 ? -9.220 2.676 8.914 1.00 93.50 87 PHE A O 1
ATOM 620 N N . TYR A 1 88 ? -10.189 0.798 9.696 1.00 94.50 88 TYR A N 1
ATOM 621 C CA . TYR A 1 88 ? -10.900 0.486 8.461 1.00 94.50 88 TYR A CA 1
ATOM 622 C C . TYR A 1 88 ? -11.952 1.558 8.146 1.00 94.50 88 TYR A C 1
ATOM 624 O O . TYR A 1 88 ? -11.965 2.105 7.050 1.00 94.50 88 TYR A O 1
ATOM 632 N N . THR A 1 89 ? -12.745 1.979 9.134 1.00 92.56 89 THR A N 1
ATOM 633 C CA . THR A 1 89 ? -13.727 3.062 8.953 1.00 92.56 89 THR A CA 1
ATOM 634 C C . THR A 1 89 ? -13.080 4.386 8.527 1.00 92.56 89 THR A C 1
ATOM 636 O O . THR A 1 89 ? -13.605 5.114 7.679 1.00 92.56 89 THR A O 1
ATOM 639 N N . VAL A 1 90 ? -11.927 4.735 9.108 1.00 95.88 90 VAL A N 1
ATOM 640 C CA . VAL A 1 90 ? -11.172 5.936 8.711 1.00 95.88 90 VAL A CA 1
ATOM 641 C C . VAL A 1 90 ? -10.604 5.787 7.299 1.00 95.88 90 VAL A C 1
ATOM 643 O O . VAL A 1 90 ? -10.634 6.752 6.528 1.00 95.88 90 VAL A O 1
ATOM 646 N N . PHE A 1 91 ? -10.117 4.596 6.957 1.00 95.25 91 PHE A N 1
ATOM 647 C CA . PHE A 1 91 ? -9.615 4.262 5.631 1.00 95.25 91 PHE A CA 1
ATOM 648 C C . PHE A 1 91 ? -10.713 4.413 4.571 1.00 95.25 91 PHE A C 1
ATOM 650 O O . PHE A 1 91 ? -10.550 5.240 3.680 1.00 95.25 91 PHE A O 1
ATOM 657 N N . GLU A 1 92 ? -11.876 3.776 4.735 1.00 95.38 92 GLU A N 1
ATOM 658 C CA . GLU A 1 92 ? -13.013 3.883 3.803 1.00 95.38 92 GLU A CA 1
ATOM 659 C C . GLU A 1 92 ? -13.447 5.337 3.578 1.00 95.38 92 GLU A C 1
ATOM 661 O O . GLU A 1 92 ? -13.680 5.788 2.452 1.00 95.38 92 GLU A O 1
ATOM 666 N N . LYS A 1 93 ? -13.525 6.121 4.660 1.00 96.56 93 LYS A N 1
ATOM 667 C CA . LYS A 1 93 ? -13.874 7.542 4.575 1.00 96.56 93 LYS A CA 1
ATOM 668 C C . LYS A 1 93 ? -12.837 8.337 3.783 1.00 96.56 93 LYS A C 1
ATOM 670 O O . LYS A 1 93 ? -13.200 9.275 3.071 1.00 96.56 93 LYS A O 1
ATOM 675 N N . SER A 1 94 ? -11.562 7.998 3.938 1.00 97.81 94 SER A N 1
ATOM 676 C CA . SER A 1 94 ? -10.459 8.647 3.230 1.00 97.81 94 SER A CA 1
ATOM 677 C C . SER A 1 94 ? -10.432 8.240 1.758 1.00 97.81 94 SER A C 1
ATOM 679 O O . SER A 1 94 ? -10.347 9.118 0.902 1.00 97.81 94 SER A O 1
ATOM 681 N N . GLU A 1 95 ? -10.608 6.953 1.455 1.00 95.75 95 GLU A N 1
ATOM 682 C CA . GLU A 1 95 ? -10.703 6.433 0.089 1.00 95.75 95 GLU A CA 1
ATOM 683 C C . GLU A 1 95 ? -11.857 7.069 -0.681 1.00 95.75 95 GLU A C 1
ATOM 685 O O . GLU A 1 95 ? -11.653 7.573 -1.784 1.00 95.75 95 GLU A O 1
ATOM 690 N N . LYS A 1 96 ? -13.052 7.140 -0.081 1.00 96.75 96 LYS A N 1
ATOM 691 C CA . LYS A 1 96 ? -14.214 7.776 -0.711 1.00 96.75 96 LYS A CA 1
ATOM 692 C C . LYS A 1 96 ? -13.931 9.230 -1.090 1.00 96.75 96 LYS A C 1
ATOM 694 O O . LYS A 1 96 ? -14.202 9.646 -2.213 1.00 96.75 96 LYS A O 1
ATOM 699 N N . ARG A 1 97 ? -13.353 10.002 -0.168 1.00 97.44 97 ARG A N 1
ATOM 700 C CA . ARG A 1 97 ? -13.002 11.411 -0.410 1.00 97.44 97 ARG A CA 1
ATOM 701 C C . ARG A 1 97 ? -11.925 11.559 -1.479 1.00 97.44 97 ARG A C 1
ATOM 703 O O . ARG A 1 97 ? -11.986 12.488 -2.280 1.00 97.44 97 ARG A O 1
ATOM 710 N N . LEU A 1 98 ? -10.944 10.658 -1.495 1.00 96.19 98 LEU A N 1
ATOM 711 C CA . LEU A 1 98 ? -9.899 10.646 -2.512 1.00 96.19 98 LEU A CA 1
ATOM 712 C C . LEU A 1 98 ? -10.482 10.327 -3.893 1.00 96.19 98 LEU A C 1
ATOM 714 O O . LEU A 1 98 ? -10.182 11.036 -4.850 1.00 96.19 98 LEU A O 1
ATOM 718 N N . ALA A 1 99 ? -11.364 9.331 -3.994 1.00 94.88 99 ALA A N 1
ATOM 719 C CA . ALA A 1 99 ? -12.060 9.002 -5.234 1.00 94.88 99 ALA A CA 1
ATOM 720 C C . ALA A 1 99 ? -12.889 10.192 -5.745 1.00 94.88 99 ALA A C 1
ATOM 722 O O . ALA A 1 99 ? -12.781 10.561 -6.913 1.00 94.88 99 ALA A O 1
ATOM 723 N N . GLU A 1 100 ? -13.649 10.856 -4.869 1.00 96.00 100 GLU A N 1
ATOM 724 C CA . GLU A 1 100 ? -14.407 12.070 -5.207 1.00 96.00 100 GLU A CA 1
ATOM 725 C C . GLU A 1 100 ? -13.493 13.199 -5.721 1.00 96.00 100 GLU A C 1
ATOM 727 O O . GLU A 1 100 ? -13.814 13.862 -6.714 1.00 96.00 100 GLU A O 1
ATOM 732 N N . LEU A 1 101 ? -12.329 13.401 -5.091 1.00 95.88 101 LEU A N 1
ATOM 733 C CA . LEU A 1 101 ? -11.337 14.386 -5.523 1.00 95.88 101 LEU A CA 1
ATOM 734 C C . LEU A 1 101 ? -10.788 14.059 -6.917 1.00 95.88 101 LEU A C 1
ATOM 736 O O . LEU A 1 101 ? -10.753 14.934 -7.782 1.00 95.88 101 LEU A O 1
ATOM 740 N N . VAL A 1 102 ? -10.386 12.812 -7.157 1.00 95.62 102 VAL A N 1
ATOM 741 C CA . VAL A 1 102 ? -9.824 12.387 -8.446 1.00 95.62 102 VAL A CA 1
ATOM 742 C C . VAL A 1 102 ? -10.869 12.468 -9.562 1.00 95.62 102 VAL A C 1
ATOM 744 O O . VAL A 1 102 ? -10.579 12.984 -10.642 1.00 95.62 102 VAL A O 1
ATOM 747 N N . GLN A 1 103 ? -12.113 12.065 -9.294 1.00 93.62 103 GLN A N 1
ATOM 748 C CA . GLN A 1 103 ? -13.223 12.217 -10.239 1.00 93.62 103 GLN A CA 1
ATOM 749 C C . GLN A 1 103 ? -13.531 13.693 -10.535 1.00 93.62 103 GLN A C 1
ATOM 751 O O . GLN A 1 103 ? -13.883 14.049 -11.662 1.00 93.62 103 GLN A O 1
ATOM 756 N N . SER A 1 104 ? -13.388 14.581 -9.547 1.00 94.69 104 SER A N 1
ATOM 757 C CA . SER A 1 104 ? -13.488 16.029 -9.761 1.00 94.69 104 SER A CA 1
ATOM 758 C C . SER A 1 104 ? -12.356 16.551 -10.650 1.00 94.69 104 SER A C 1
ATOM 760 O O . SER A 1 104 ? -12.619 17.315 -11.580 1.00 94.69 104 SER A O 1
ATOM 762 N N . LEU A 1 105 ? -11.114 16.103 -10.429 1.00 93.25 105 LEU A N 1
ATOM 763 C CA . LEU A 1 105 ? -9.972 16.460 -11.276 1.00 93.25 105 LEU A CA 1
ATOM 764 C C . LEU A 1 105 ? -10.191 16.033 -12.728 1.00 93.25 105 LEU A C 1
ATOM 766 O O . LEU A 1 105 ? -9.966 16.835 -13.627 1.00 93.25 105 LEU A O 1
ATOM 770 N N . GLN A 1 106 ? -10.695 14.820 -12.967 1.00 91.81 106 GLN A N 1
ATOM 771 C CA . GLN A 1 106 ? -11.020 14.350 -14.318 1.00 91.81 106 GLN A CA 1
ATOM 772 C C . GLN A 1 106 ? -11.996 15.291 -15.039 1.00 91.81 106 GLN A C 1
ATOM 774 O O . GLN A 1 106 ? -11.765 15.655 -16.191 1.00 91.81 106 GLN A O 1
ATOM 779 N N . LYS A 1 107 ? -13.046 15.758 -14.350 1.00 93.44 107 LYS A N 1
ATOM 780 C CA . LYS A 1 107 ? -14.030 16.703 -14.914 1.00 93.44 107 LYS A CA 1
ATOM 781 C C . LYS A 1 107 ? -13.427 18.062 -15.266 1.00 93.44 107 LYS A C 1
ATOM 783 O O . LYS A 1 107 ? -13.913 18.721 -16.179 1.00 93.44 107 LYS A O 1
ATOM 788 N N . GLN A 1 108 ? -12.382 18.483 -14.557 1.00 94.81 108 GLN A N 1
ATOM 789 C CA . GLN A 1 108 ? -11.682 19.743 -14.821 1.00 94.81 108 GLN A CA 1
ATOM 790 C C . GLN A 1 108 ? -10.772 19.671 -16.056 1.00 94.81 108 GLN A C 1
ATOM 792 O O . GLN A 1 108 ? -10.308 20.712 -16.513 1.00 94.81 108 GLN A O 1
ATOM 797 N N . ASN A 1 109 ? -10.532 18.470 -16.599 1.00 93.00 109 ASN A N 1
ATOM 798 C CA . ASN A 1 109 ? -9.666 18.208 -17.749 1.00 93.00 109 ASN A CA 1
ATOM 799 C C . ASN A 1 109 ? -8.312 18.950 -17.670 1.00 93.00 109 ASN A C 1
ATOM 801 O O . ASN A 1 109 ? -8.052 19.868 -18.457 1.00 93.00 109 ASN A O 1
ATOM 805 N N . PRO A 1 110 ? -7.443 18.588 -16.709 1.00 95.62 110 PRO A N 1
ATOM 806 C CA . PRO A 1 110 ? -6.201 19.305 -16.478 1.00 95.62 110 PRO A CA 1
ATOM 807 C C . PRO A 1 110 ? -5.257 19.191 -17.679 1.00 95.62 110 PRO A C 1
ATOM 809 O O . PRO A 1 110 ? -5.279 18.216 -18.440 1.00 95.62 110 PRO A O 1
ATOM 812 N N . ALA A 1 111 ? -4.387 20.189 -17.833 1.00 97.38 111 ALA A N 1
ATOM 813 C CA . ALA A 1 111 ? -3.450 20.246 -18.947 1.00 97.38 111 ALA A CA 1
ATOM 814 C C . ALA A 1 111 ? -2.500 19.034 -18.969 1.00 97.38 111 ALA A C 1
ATOM 816 O O . ALA A 1 111 ? -2.028 18.567 -17.927 1.00 97.38 111 ALA A O 1
ATOM 817 N N . ALA A 1 112 ? -2.188 18.554 -20.174 1.00 96.06 112 ALA A N 1
ATOM 818 C CA . ALA A 1 112 ? -1.235 17.470 -20.392 1.00 96.06 112 ALA A CA 1
ATOM 819 C C . ALA A 1 112 ? 0.126 17.757 -19.735 1.00 96.06 112 ALA A C 1
ATOM 821 O O . ALA A 1 112 ? 0.601 18.890 -19.723 1.00 96.06 112 ALA A O 1
ATOM 822 N N . GLY A 1 113 ? 0.749 16.715 -19.178 1.00 95.50 113 GLY A N 1
ATOM 823 C CA . GLY A 1 113 ? 2.060 16.803 -18.525 1.00 95.50 113 GLY A CA 1
ATOM 824 C C . GLY A 1 113 ? 2.046 17.302 -17.075 1.00 95.50 113 GLY A C 1
ATOM 825 O O . GLY A 1 113 ? 3.085 17.232 -16.423 1.00 95.50 113 GLY A O 1
ATOM 826 N N . THR A 1 114 ? 0.899 17.751 -16.555 1.00 97.50 114 THR A N 1
ATOM 827 C CA . THR A 1 114 ? 0.748 18.181 -15.154 1.00 97.50 114 THR A CA 1
ATOM 828 C C . THR A 1 114 ? 0.460 17.007 -14.214 1.00 97.50 114 THR A C 1
ATOM 830 O O . THR A 1 114 ? -0.109 15.998 -14.633 1.00 97.50 114 THR A O 1
ATOM 833 N N . ASP A 1 115 ? 0.798 17.139 -12.928 1.00 97.12 115 ASP A N 1
ATOM 834 C CA . ASP A 1 115 ? 0.496 16.099 -11.933 1.00 97.12 115 ASP A CA 1
ATOM 835 C C . ASP A 1 115 ? -1.007 15.809 -11.790 1.00 97.12 115 ASP A C 1
ATOM 837 O O . ASP A 1 115 ? -1.371 14.632 -11.804 1.00 97.12 115 ASP A O 1
ATOM 841 N N . PRO A 1 116 ? -1.916 16.809 -11.770 1.00 96.06 116 PRO A N 1
ATOM 842 C CA . PRO A 1 116 ? -3.352 16.540 -11.781 1.00 96.06 116 PRO A CA 1
ATOM 843 C C . PRO A 1 116 ? -3.798 15.709 -12.984 1.00 96.06 116 PRO A C 1
ATOM 845 O O . PRO A 1 116 ? -4.652 14.835 -12.842 1.00 96.06 116 PRO A O 1
ATOM 848 N N . ARG A 1 117 ? -3.200 15.940 -14.163 1.00 96.38 117 ARG A N 1
ATOM 849 C CA . ARG A 1 117 ? -3.499 15.137 -15.348 1.00 96.38 117 ARG A CA 1
ATOM 850 C C . ARG A 1 117 ? -2.983 13.707 -15.211 1.00 96.38 117 ARG A C 1
ATOM 852 O O . ARG A 1 117 ? -3.723 12.783 -15.520 1.00 96.38 117 ARG A O 1
ATOM 859 N N . ARG A 1 118 ? -1.762 13.513 -14.701 1.00 97.12 118 ARG A N 1
ATOM 860 C CA . ARG A 1 118 ? -1.201 12.173 -14.447 1.00 97.12 118 ARG A CA 1
ATOM 861 C C . ARG A 1 118 ? -2.067 11.374 -13.473 1.00 97.12 118 ARG A C 1
ATOM 863 O O . ARG A 1 118 ? -2.342 10.211 -13.737 1.00 97.12 118 ARG A O 1
ATOM 870 N N . ILE A 1 119 ? -2.532 12.001 -12.391 1.00 96.62 119 ILE A N 1
ATOM 871 C CA . ILE A 1 119 ? -3.429 11.373 -11.407 1.00 96.62 119 ILE A CA 1
ATOM 872 C C . ILE A 1 119 ? -4.760 10.980 -12.064 1.00 96.62 119 ILE A C 1
ATOM 874 O O . ILE A 1 119 ? -5.221 9.851 -11.903 1.00 96.62 119 ILE A O 1
ATOM 878 N N . ALA A 1 120 ? -5.361 11.897 -12.826 1.00 95.31 120 ALA A N 1
ATOM 879 C CA . ALA A 1 120 ? -6.625 11.670 -13.521 1.00 95.31 120 ALA A CA 1
ATOM 880 C C . ALA A 1 120 ? -6.536 10.531 -14.554 1.00 95.31 120 ALA A C 1
ATOM 882 O O . ALA A 1 120 ? -7.421 9.674 -14.589 1.00 95.31 120 ALA A O 1
ATOM 883 N N . ASP A 1 121 ? -5.470 10.510 -15.360 1.00 95.44 121 ASP A N 1
ATOM 884 C CA . ASP A 1 121 ? -5.227 9.479 -16.373 1.00 95.44 121 ASP A CA 1
ATOM 885 C C . ASP A 1 121 ? -4.923 8.122 -15.729 1.00 95.44 121 ASP A C 1
ATOM 887 O O . ASP A 1 121 ? -5.440 7.104 -16.182 1.00 95.44 121 ASP A O 1
ATOM 891 N N . TYR A 1 122 ? -4.132 8.096 -14.650 1.00 96.19 122 TYR A N 1
ATOM 892 C CA . TYR A 1 122 ? -3.818 6.861 -13.927 1.00 96.19 122 TYR A CA 1
ATOM 893 C C . TYR A 1 122 ? -5.077 6.213 -13.345 1.00 96.19 122 TYR A C 1
ATOM 895 O O . TYR A 1 122 ? -5.310 5.022 -13.538 1.00 96.19 122 TYR A O 1
ATOM 903 N N . TYR A 1 123 ? -5.931 7.005 -12.691 1.00 95.69 123 TYR A N 1
ATOM 904 C CA . TYR A 1 123 ? -7.202 6.508 -12.170 1.00 95.69 123 TYR A CA 1
ATOM 905 C C . TYR A 1 123 ? -8.138 6.041 -13.290 1.00 95.69 123 TYR A C 1
ATOM 907 O O . TYR A 1 123 ? -8.751 4.987 -13.168 1.00 95.69 123 TYR A O 1
ATOM 915 N N . ALA A 1 124 ? -8.216 6.772 -14.410 1.00 94.75 124 ALA A N 1
ATOM 916 C CA . ALA A 1 124 ? -9.006 6.343 -15.566 1.00 94.75 124 ALA A CA 1
ATOM 917 C C . ALA A 1 124 ? -8.516 5.003 -16.134 1.00 94.75 124 ALA A C 1
ATOM 919 O O . ALA A 1 124 ? -9.331 4.137 -16.429 1.00 94.75 124 ALA A O 1
ATOM 920 N N . ALA A 1 125 ? -7.198 4.826 -16.257 1.00 95.75 125 ALA A N 1
ATOM 921 C CA . ALA A 1 125 ? -6.601 3.591 -16.752 1.00 95.75 125 ALA A CA 1
ATOM 922 C C . ALA A 1 125 ? -6.856 2.403 -15.813 1.00 95.75 125 ALA A C 1
ATOM 924 O O . ALA A 1 125 ? -7.077 1.296 -16.291 1.00 95.75 125 ALA A O 1
ATOM 925 N N . TYR A 1 126 ? -6.847 2.633 -14.497 1.00 96.06 126 TYR A N 1
ATOM 926 C CA . TYR A 1 126 ? -7.150 1.602 -13.503 1.00 96.06 126 TYR A CA 1
ATOM 927 C C . TYR A 1 126 ? -8.630 1.190 -13.513 1.00 96.06 126 TYR A C 1
ATOM 929 O O . TYR A 1 126 ? -8.935 0.010 -13.400 1.00 96.06 126 TYR A O 1
ATOM 937 N N . MET A 1 127 ? -9.547 2.147 -13.692 1.00 96.12 127 MET A N 1
ATOM 938 C CA . MET A 1 127 ? -10.993 1.885 -13.721 1.00 96.12 127 MET A CA 1
ATOM 939 C C . MET A 1 127 ? -11.498 1.314 -15.064 1.00 96.12 127 MET A C 1
ATOM 941 O O . MET A 1 127 ? -12.660 0.923 -15.162 1.00 96.12 127 MET A O 1
ATOM 945 N N . ASP A 1 128 ? -10.666 1.282 -16.109 1.00 97.56 128 ASP A N 1
ATOM 946 C CA . ASP A 1 128 ? -10.998 0.748 -17.440 1.00 97.56 128 ASP A CA 1
ATOM 947 C C . ASP A 1 128 ? -10.899 -0.789 -17.479 1.00 97.56 128 ASP A C 1
ATOM 949 O O . ASP A 1 128 ? -10.056 -1.365 -18.171 1.00 97.56 128 ASP A O 1
ATOM 953 N N . GLU A 1 129 ? -1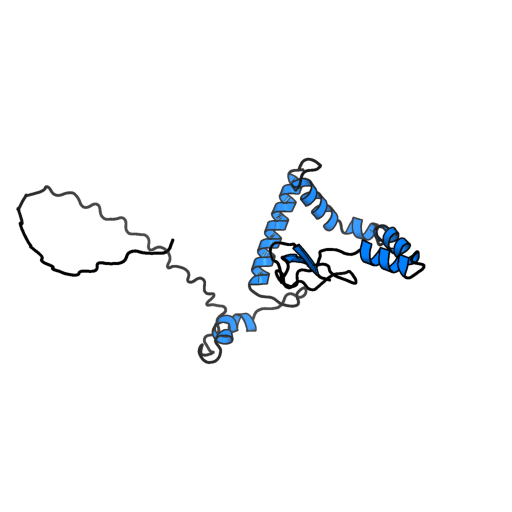1.774 -1.467 -16.730 1.00 98.19 129 GLU A N 1
ATOM 954 C CA . GLU A 1 129 ? -11.828 -2.936 -16.673 1.00 98.19 129 GLU A CA 1
ATOM 955 C C . GLU A 1 129 ? -12.007 -3.551 -18.067 1.00 98.19 129 GLU A C 1
ATOM 957 O O . GLU A 1 129 ? -11.273 -4.457 -18.446 1.00 98.19 129 GLU A O 1
ATOM 962 N N . ALA A 1 130 ? -12.919 -3.014 -18.885 1.00 98.31 130 ALA A N 1
ATOM 963 C CA . ALA A 1 130 ? -13.160 -3.527 -20.233 1.00 98.31 130 ALA A CA 1
ATOM 964 C C . ALA A 1 130 ? -11.903 -3.454 -21.115 1.00 98.31 130 ALA A C 1
ATOM 966 O O . ALA A 1 130 ? -11.593 -4.398 -21.847 1.00 98.31 130 ALA A O 1
ATOM 967 N N . GLY A 1 131 ? -11.153 -2.351 -21.041 1.00 97.81 131 GLY A N 1
ATOM 968 C CA . GLY A 1 131 ? -9.885 -2.235 -21.739 1.00 97.81 131 GLY A CA 1
ATOM 969 C C . GLY A 1 131 ? -8.829 -3.190 -21.190 1.00 97.81 131 GLY A C 1
ATOM 970 O O . GLY A 1 131 ? -8.115 -3.798 -21.989 1.00 97.81 131 GLY A O 1
ATOM 971 N N . ILE A 1 132 ? -8.729 -3.351 -19.866 1.00 98.12 132 ILE A N 1
ATOM 972 C CA . ILE A 1 132 ? -7.818 -4.312 -19.223 1.00 98.12 132 ILE A CA 1
ATOM 973 C C . ILE A 1 132 ? -8.117 -5.736 -19.716 1.00 98.12 132 ILE A C 1
ATOM 975 O O . ILE A 1 132 ? -7.223 -6.378 -20.271 1.00 98.12 132 ILE A O 1
ATOM 979 N N . GLU A 1 133 ? -9.372 -6.179 -19.636 1.00 98.25 133 GLU A N 1
ATOM 980 C CA . GLU A 1 133 ? -9.808 -7.509 -20.079 1.00 98.25 133 GLU A CA 1
ATOM 981 C C . GLU A 1 133 ? -9.562 -7.729 -21.576 1.00 98.25 133 GLU A C 1
ATOM 983 O O . GLU A 1 133 ? -9.063 -8.775 -21.989 1.00 98.25 133 GLU A O 1
ATOM 988 N N . SER A 1 134 ? -9.830 -6.718 -22.411 1.00 98.31 134 SER A N 1
ATOM 989 C CA . SER A 1 134 ? -9.595 -6.819 -23.858 1.00 98.31 134 SER A CA 1
ATOM 990 C C . SER A 1 134 ? -8.116 -6.991 -24.226 1.00 98.31 134 SER A C 1
ATOM 992 O O . SER A 1 134 ? -7.799 -7.626 -25.233 1.00 98.31 134 SER A O 1
ATOM 994 N N . ARG A 1 135 ? -7.204 -6.419 -23.427 1.00 97.81 135 ARG A N 1
ATOM 995 C CA . ARG A 1 135 ? -5.752 -6.491 -23.645 1.00 97.81 135 ARG A CA 1
ATOM 996 C C . ARG A 1 135 ? -5.157 -7.795 -23.110 1.00 97.81 135 ARG A C 1
ATOM 998 O O . ARG A 1 135 ? -4.118 -8.226 -23.617 1.00 97.81 135 ARG A O 1
ATOM 1005 N N . GLY A 1 136 ? -5.796 -8.420 -22.118 1.00 97.31 136 GLY A N 1
ATOM 1006 C CA . GLY A 1 136 ? -5.336 -9.660 -21.498 1.00 97.31 136 GLY A CA 1
ATOM 1007 C C . GLY A 1 136 ? -3.858 -9.591 -21.098 1.00 97.31 136 GLY A C 1
ATOM 1008 O O . GLY A 1 136 ? -3.394 -8.608 -20.523 1.00 97.31 136 GLY A O 1
ATOM 1009 N N . LEU A 1 137 ? -3.088 -10.620 -21.457 1.00 97.44 137 LEU A N 1
ATOM 1010 C CA . LEU A 1 137 ? -1.659 -10.713 -21.127 1.00 97.44 137 LEU A CA 1
ATOM 1011 C C . LEU A 1 137 ? -0.730 -9.989 -22.112 1.00 97.44 137 LEU A C 1
ATOM 1013 O O . LEU A 1 137 ? 0.479 -9.969 -21.889 1.00 97.44 137 LEU A O 1
ATOM 1017 N N . ALA A 1 138 ? -1.251 -9.380 -23.182 1.00 97.94 138 ALA A N 1
ATOM 1018 C CA . ALA A 1 138 ? -0.411 -8.766 -24.211 1.00 97.94 138 ALA A CA 1
ATOM 1019 C C . ALA A 1 138 ? 0.608 -7.743 -23.656 1.00 97.94 138 ALA A C 1
ATOM 1021 O O . ALA A 1 138 ? 1.764 -7.787 -24.084 1.00 97.94 138 ALA A O 1
ATOM 1022 N N . PRO A 1 139 ? 0.270 -6.880 -22.669 1.00 97.12 139 PRO A N 1
ATOM 1023 C CA . PRO A 1 139 ? 1.242 -5.957 -22.074 1.00 97.12 139 PRO A CA 1
ATOM 1024 C C . PRO A 1 139 ? 2.400 -6.637 -21.324 1.00 97.12 139 PRO A C 1
ATOM 1026 O O . PRO A 1 139 ? 3.442 -6.014 -21.131 1.00 97.12 139 PRO A O 1
ATOM 1029 N N . LEU A 1 140 ? 2.241 -7.896 -20.897 1.00 96.62 140 LEU A N 1
ATOM 1030 C CA . LEU A 1 140 ? 3.265 -8.651 -20.169 1.00 96.62 140 LEU A CA 1
ATOM 1031 C C . LEU A 1 140 ? 4.201 -9.440 -21.093 1.00 96.62 140 LEU A C 1
ATOM 1033 O O . LEU A 1 140 ? 5.268 -9.859 -20.645 1.00 96.62 140 LEU A O 1
ATOM 1037 N N . GLN A 1 141 ? 3.847 -9.619 -22.370 1.00 97.75 141 GLN A N 1
ATOM 1038 C CA . GLN A 1 141 ? 4.569 -10.517 -23.276 1.00 97.75 141 GLN A CA 1
ATOM 1039 C C . GLN A 1 141 ? 6.057 -10.167 -23.395 1.00 97.75 141 GLN A C 1
ATOM 1041 O O . GLN A 1 141 ? 6.896 -11.044 -23.247 1.00 97.75 141 GLN A O 1
ATOM 1046 N N . ALA A 1 142 ? 6.405 -8.884 -23.534 1.00 96.19 142 ALA A N 1
ATOM 1047 C CA . ALA A 1 142 ? 7.807 -8.465 -23.628 1.00 96.19 142 ALA A CA 1
ATOM 1048 C C . ALA A 1 142 ? 8.633 -8.841 -22.382 1.00 96.19 142 ALA A C 1
ATOM 1050 O O . ALA A 1 142 ? 9.819 -9.150 -22.490 1.00 96.19 142 ALA A O 1
ATOM 1051 N N . ARG A 1 143 ? 8.017 -8.832 -21.190 1.00 94.62 143 ARG A N 1
ATOM 1052 C CA . ARG A 1 143 ? 8.674 -9.277 -19.955 1.00 94.62 143 ARG A CA 1
ATOM 1053 C C . ARG A 1 143 ? 8.832 -10.796 -19.941 1.00 94.62 143 ARG A C 1
ATOM 1055 O O . ARG A 1 143 ? 9.892 -11.263 -19.536 1.00 94.62 143 ARG A O 1
ATOM 1062 N N . LEU A 1 144 ? 7.810 -11.535 -20.373 1.00 95.88 144 LEU A N 1
ATOM 1063 C CA . LEU A 1 144 ? 7.843 -12.998 -20.462 1.00 95.88 144 LEU A CA 1
ATOM 1064 C C . LEU A 1 144 ? 8.905 -13.473 -21.465 1.00 95.88 144 LEU A C 1
ATOM 1066 O O . LEU A 1 144 ? 9.726 -14.313 -21.107 1.00 95.88 144 LEU A O 1
ATOM 1070 N N . ASP A 1 145 ? 8.972 -12.859 -22.648 1.00 96.94 145 ASP A N 1
ATOM 1071 C CA . ASP A 1 145 ? 9.989 -13.142 -23.671 1.00 96.94 145 ASP A CA 1
ATOM 1072 C C . ASP A 1 145 ? 11.406 -12.879 -23.134 1.00 96.94 145 ASP A C 1
ATOM 1074 O O . ASP A 1 145 ? 12.334 -13.652 -23.370 1.00 96.94 145 ASP A O 1
ATOM 1078 N N . ALA A 1 146 ? 11.582 -11.795 -22.366 1.00 94.56 146 ALA A N 1
ATOM 1079 C CA . ALA A 1 146 ? 12.860 -11.480 -21.732 1.00 94.56 146 ALA A CA 1
ATOM 1080 C C . ALA A 1 146 ? 13.277 -12.535 -20.692 1.00 94.56 146 ALA A C 1
ATOM 1082 O O . ALA A 1 146 ? 14.463 -12.849 -20.608 1.00 94.56 146 ALA A O 1
ATOM 1083 N N . VAL A 1 147 ? 12.325 -13.099 -19.932 1.00 94.88 147 VAL A N 1
ATOM 1084 C CA . VAL A 1 147 ? 12.592 -14.221 -19.012 1.00 94.88 147 VAL A CA 1
ATOM 1085 C C . VAL A 1 147 ? 12.956 -15.485 -19.789 1.00 94.88 147 VAL A C 1
ATOM 1087 O O . VAL A 1 147 ? 13.919 -16.161 -19.434 1.00 94.88 147 VAL A O 1
ATOM 1090 N N . GLU A 1 148 ? 12.221 -15.806 -20.855 1.00 97.38 148 GLU A N 1
ATOM 1091 C CA . GLU A 1 148 ? 12.463 -17.003 -21.672 1.00 97.38 148 GLU A CA 1
ATOM 1092 C C . GLU A 1 148 ? 13.844 -16.977 -22.347 1.00 97.38 148 GLU A C 1
ATOM 1094 O O . GLU A 1 148 ? 14.500 -18.008 -22.483 1.00 97.38 148 GLU A O 1
ATOM 1099 N N . ALA A 1 149 ? 14.335 -15.787 -22.700 1.00 97.44 149 ALA A N 1
ATOM 1100 C CA . ALA A 1 149 ? 15.653 -15.594 -23.297 1.00 97.44 149 ALA A CA 1
ATOM 1101 C C . ALA A 1 149 ? 16.836 -15.768 -22.316 1.00 97.44 149 ALA A C 1
ATOM 1103 O O . ALA A 1 149 ? 17.998 -15.688 -22.735 1.00 97.44 149 ALA A O 1
ATOM 1104 N N . ILE A 1 150 ? 16.594 -15.992 -21.018 1.00 98.12 150 ILE A N 1
ATOM 1105 C CA . ILE A 1 150 ? 17.657 -16.187 -20.023 1.00 98.12 150 ILE A CA 1
ATOM 1106 C C . ILE A 1 150 ? 18.345 -17.541 -20.253 1.00 98.12 150 ILE A C 1
ATOM 1108 O O . ILE A 1 150 ? 17.857 -18.595 -19.855 1.00 98.12 150 ILE A O 1
ATOM 1112 N N . ALA A 1 151 ? 19.531 -17.505 -20.862 1.00 97.88 151 ALA A N 1
ATOM 1113 C CA . ALA A 1 151 ? 20.272 -18.711 -21.241 1.00 97.88 151 ALA A CA 1
ATOM 1114 C C . ALA A 1 151 ? 21.306 -19.182 -20.201 1.00 97.88 151 ALA A C 1
ATOM 1116 O O . ALA A 1 151 ? 21.762 -20.325 -20.247 1.00 97.88 151 ALA A O 1
ATOM 1117 N N . ASP A 1 152 ? 21.719 -18.310 -19.277 1.00 98.12 152 ASP A N 1
ATOM 1118 C CA . ASP A 1 152 ? 22.776 -18.614 -18.316 1.00 98.12 152 ASP A CA 1
ATOM 1119 C C . ASP A 1 152 ? 22.645 -17.824 -17.003 1.00 98.12 152 ASP A C 1
ATOM 1121 O O . ASP A 1 152 ? 21.801 -16.941 -16.835 1.00 98.12 152 ASP A O 1
ATOM 1125 N N . ARG A 1 153 ? 23.514 -18.151 -16.039 1.00 97.88 153 ARG A N 1
ATOM 1126 C CA . ARG A 1 153 ? 23.523 -17.527 -14.708 1.00 97.88 153 ARG A CA 1
ATOM 1127 C C . ARG A 1 153 ? 23.848 -16.033 -14.746 1.00 97.88 153 ARG A C 1
ATOM 1129 O O . ARG A 1 153 ? 23.386 -15.300 -13.877 1.00 97.88 153 ARG A O 1
ATOM 1136 N N . ALA A 1 154 ? 24.648 -15.580 -15.710 1.00 97.88 154 ALA A N 1
ATOM 1137 C CA . ALA A 1 154 ? 24.987 -14.168 -15.832 1.00 97.88 154 ALA A CA 1
ATOM 1138 C C . ALA A 1 154 ? 23.794 -13.372 -16.378 1.00 97.88 154 ALA A C 1
ATOM 1140 O O . ALA A 1 154 ? 23.507 -12.289 -15.875 1.00 97.88 154 ALA A O 1
ATOM 1141 N N . ALA A 1 155 ? 23.069 -13.912 -17.361 1.00 97.12 155 ALA A N 1
ATOM 1142 C CA . ALA A 1 155 ? 21.811 -13.359 -17.848 1.00 97.12 155 ALA A CA 1
ATOM 1143 C C . ALA A 1 155 ? 20.754 -13.315 -16.736 1.00 97.12 155 ALA A C 1
ATOM 1145 O O . ALA A 1 155 ? 20.150 -12.267 -16.532 1.00 97.12 155 ALA A O 1
ATOM 1146 N N . LEU A 1 156 ? 20.623 -14.387 -15.947 1.00 95.88 156 LEU A N 1
ATOM 1147 C CA . LEU A 1 156 ? 19.712 -14.422 -14.800 1.00 95.88 156 LEU A CA 1
ATOM 1148 C C . LEU A 1 156 ? 20.059 -13.350 -13.760 1.00 95.88 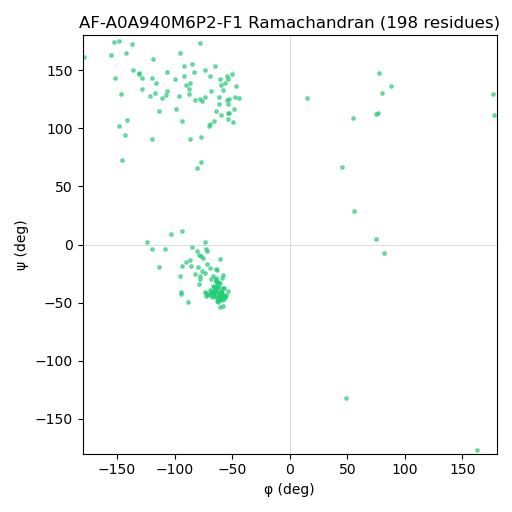156 LEU A C 1
ATOM 1150 O O . LEU A 1 156 ? 19.191 -12.620 -13.299 1.00 95.88 156 LEU A O 1
ATOM 1154 N N . SER A 1 157 ? 21.341 -13.224 -13.411 1.00 95.38 157 SER A N 1
ATOM 1155 C CA . SER A 1 157 ? 21.815 -12.209 -12.466 1.00 95.38 157 SER A CA 1
ATOM 1156 C C . SER A 1 157 ? 21.517 -10.784 -12.949 1.00 95.38 157 SER A C 1
ATOM 1158 O O . SER A 1 157 ? 21.084 -9.949 -12.155 1.00 95.38 157 SER A O 1
ATOM 1160 N N . ARG A 1 158 ? 21.682 -10.509 -14.253 1.00 95.25 158 ARG A N 1
ATOM 1161 C CA . ARG A 1 158 ? 21.312 -9.213 -14.847 1.00 95.25 158 ARG A CA 1
ATOM 1162 C C . ARG A 1 158 ? 19.806 -8.967 -14.822 1.00 95.25 158 ARG A C 1
ATOM 1164 O O . ARG A 1 158 ? 19.412 -7.849 -14.515 1.00 95.25 158 ARG A O 1
ATOM 1171 N N . ASP A 1 159 ? 18.991 -9.975 -15.128 1.00 94.38 159 ASP A N 1
ATOM 1172 C CA . ASP A 1 159 ? 17.529 -9.853 -15.103 1.00 94.38 159 ASP A CA 1
ATOM 1173 C C . ASP A 1 159 ? 17.019 -9.526 -13.693 1.00 94.38 159 ASP A C 1
ATOM 1175 O O . ASP A 1 159 ? 16.319 -8.533 -13.500 1.00 94.38 159 ASP A O 1
ATOM 1179 N N . LEU A 1 160 ? 17.472 -10.283 -12.688 1.00 92.81 160 LEU A N 1
ATOM 1180 C CA . LEU A 1 160 ? 17.126 -10.050 -11.283 1.00 92.81 160 LEU A CA 1
ATOM 1181 C C . LEU A 1 160 ? 17.583 -8.666 -10.801 1.00 92.81 160 LEU A C 1
ATOM 1183 O O . LEU A 1 160 ? 16.822 -7.957 -10.148 1.00 92.81 160 LEU A O 1
ATOM 1187 N N . GLY A 1 161 ? 18.808 -8.257 -11.146 1.00 92.31 161 GLY A N 1
ATOM 1188 C CA . GLY A 1 161 ? 19.323 -6.933 -10.794 1.00 92.31 161 GLY A CA 1
ATOM 1189 C C . GLY A 1 161 ? 18.583 -5.789 -11.494 1.00 92.31 161 GLY A C 1
ATOM 1190 O O . GLY A 1 161 ? 18.379 -4.740 -10.892 1.00 92.31 161 GLY A O 1
ATOM 1191 N N . GLY A 1 162 ? 18.154 -5.983 -12.745 1.00 90.88 162 GLY A N 1
ATOM 1192 C CA . GLY A 1 162 ? 17.377 -4.998 -13.504 1.00 90.88 162 GLY A CA 1
ATOM 1193 C C . GLY A 1 162 ? 15.924 -4.866 -13.040 1.00 90.88 162 GLY A C 1
ATOM 1194 O O . GLY A 1 162 ? 15.321 -3.811 -13.228 1.00 90.88 162 GLY A O 1
ATOM 1195 N N . ALA A 1 163 ? 15.374 -5.915 -12.424 1.00 88.75 163 ALA A N 1
ATOM 1196 C CA . ALA A 1 163 ? 14.038 -5.914 -11.834 1.00 88.75 163 ALA A CA 1
ATOM 1197 C C . ALA A 1 163 ? 14.004 -5.390 -10.386 1.00 88.75 163 ALA A C 1
ATOM 1199 O O . ALA A 1 163 ? 12.923 -5.089 -9.882 1.00 88.75 163 ALA A O 1
ATOM 1200 N N . LEU A 1 164 ? 15.162 -5.257 -9.726 1.00 91.00 164 LEU A N 1
ATOM 1201 C CA . LEU A 1 164 ? 15.260 -4.799 -8.342 1.00 91.00 164 LEU A CA 1
ATOM 1202 C C . LEU A 1 164 ? 14.629 -3.411 -8.165 1.00 91.00 164 LEU A C 1
ATOM 1204 O O . LEU A 1 164 ? 14.907 -2.473 -8.919 1.00 91.00 164 LEU A O 1
ATOM 1208 N N . ARG A 1 165 ? 13.807 -3.263 -7.125 1.00 91.06 165 ARG A N 1
ATOM 1209 C CA . ARG A 1 165 ? 13.138 -2.008 -6.781 1.00 91.06 165 ARG A CA 1
ATOM 1210 C C . ARG A 1 165 ? 13.311 -1.680 -5.312 1.00 91.06 165 ARG A C 1
ATOM 1212 O O . ARG A 1 165 ? 13.369 -2.572 -4.477 1.00 91.06 165 ARG A O 1
ATOM 1219 N N . ALA A 1 166 ? 13.376 -0.380 -5.024 1.00 91.81 166 ALA A N 1
ATOM 1220 C CA . ALA A 1 166 ? 13.333 0.133 -3.663 1.00 91.81 166 ALA A CA 1
ATOM 1221 C C . ALA A 1 166 ? 11.883 0.110 -3.138 1.00 91.81 166 ALA A C 1
ATOM 1223 O O . ALA A 1 166 ? 11.229 1.151 -3.097 1.00 91.81 166 ALA A O 1
ATOM 1224 N N . ASP A 1 167 ? 11.351 -1.085 -2.878 1.00 92.81 167 ASP A N 1
ATOM 1225 C CA . ASP A 1 167 ? 9.923 -1.345 -2.640 1.00 92.81 167 ASP A CA 1
ATOM 1226 C C . ASP A 1 167 ? 9.603 -1.943 -1.259 1.00 92.81 167 ASP A C 1
ATOM 1228 O O . ASP A 1 167 ? 8.429 -2.059 -0.902 1.00 92.81 167 ASP A O 1
ATOM 1232 N N . VAL A 1 168 ? 10.626 -2.237 -0.453 1.00 93.75 168 VAL A N 1
ATOM 1233 C CA . VAL A 1 168 ? 10.484 -2.658 0.946 1.00 93.75 168 VAL A CA 1
ATOM 1234 C C . VAL A 1 168 ? 10.899 -1.535 1.897 1.00 93.75 168 VAL A C 1
ATOM 1236 O O . VAL A 1 168 ? 11.779 -0.728 1.599 1.00 93.75 168 VAL A O 1
ATOM 1239 N N . ASP A 1 169 ? 10.260 -1.484 3.064 1.00 91.62 169 ASP A N 1
ATOM 1240 C CA . ASP A 1 169 ? 10.533 -0.515 4.131 1.00 91.62 169 ASP A CA 1
ATOM 1241 C C . ASP A 1 169 ? 10.314 -1.168 5.511 1.00 91.62 169 ASP A C 1
ATOM 1243 O O . ASP A 1 169 ? 9.309 -0.921 6.191 1.00 91.62 169 ASP A O 1
ATOM 1247 N N . PRO A 1 170 ? 11.234 -2.059 5.918 1.00 88.50 170 PRO A N 1
ATOM 1248 C CA . PRO A 1 170 ? 11.093 -2.876 7.118 1.00 88.50 170 PRO A CA 1
ATOM 1249 C C . PRO A 1 170 ? 11.121 -2.060 8.416 1.00 88.50 170 PRO A C 1
ATOM 1251 O O . PRO A 1 170 ? 10.543 -2.488 9.412 1.00 88.50 170 PRO A O 1
ATOM 1254 N N . ILE A 1 171 ? 11.791 -0.902 8.424 1.00 86.75 171 ILE A N 1
ATOM 1255 C CA . ILE A 1 171 ? 12.013 -0.113 9.644 1.00 86.75 171 ILE A CA 1
ATOM 1256 C C . ILE A 1 171 ? 10.946 0.967 9.821 1.00 86.75 171 ILE A C 1
ATOM 1258 O O . ILE A 1 171 ? 10.475 1.153 10.941 1.00 86.75 171 ILE A O 1
ATOM 1262 N N . ASN A 1 172 ? 10.558 1.682 8.759 1.00 85.69 172 ASN A N 1
ATOM 1263 C CA . ASN A 1 172 ? 9.653 2.823 8.919 1.00 85.69 172 ASN A CA 1
ATOM 1264 C C . ASN A 1 172 ? 8.191 2.432 8.695 1.00 85.69 172 ASN A C 1
ATOM 1266 O O . ASN A 1 172 ? 7.324 2.881 9.441 1.00 85.69 172 ASN A O 1
ATOM 1270 N N . ALA A 1 173 ? 7.914 1.587 7.697 1.00 86.88 173 ALA A N 1
ATOM 1271 C CA . ALA A 1 173 ? 6.550 1.192 7.340 1.00 86.88 173 ALA A CA 1
ATOM 1272 C C . ALA A 1 173 ? 6.206 -0.254 7.715 1.00 86.88 173 ALA A C 1
ATOM 1274 O O . ALA A 1 173 ? 5.065 -0.669 7.528 1.00 86.88 173 ALA A O 1
ATOM 1275 N N . THR A 1 174 ? 7.164 -1.028 8.247 1.00 91.06 174 THR A N 1
ATOM 1276 C CA . THR A 1 174 ? 6.979 -2.469 8.517 1.00 91.06 174 THR A CA 1
ATOM 1277 C C . THR A 1 174 ? 6.555 -3.220 7.238 1.00 91.06 174 THR A C 1
ATOM 1279 O O . THR A 1 174 ? 5.847 -4.223 7.290 1.00 91.06 174 THR A O 1
ATOM 1282 N N . ASN A 1 175 ? 6.967 -2.723 6.064 1.00 91.62 175 ASN A N 1
ATOM 1283 C CA . ASN A 1 175 ? 6.687 -3.361 4.785 1.00 91.62 175 ASN A CA 1
ATOM 1284 C C . ASN A 1 175 ? 7.852 -4.275 4.404 1.00 91.62 175 ASN A C 1
ATOM 1286 O O . ASN A 1 175 ? 8.912 -3.807 3.992 1.00 91.62 175 ASN A O 1
ATOM 1290 N N . PHE A 1 176 ? 7.633 -5.579 4.526 1.00 90.81 176 PHE A N 1
ATOM 1291 C CA . PHE A 1 176 ? 8.615 -6.613 4.193 1.00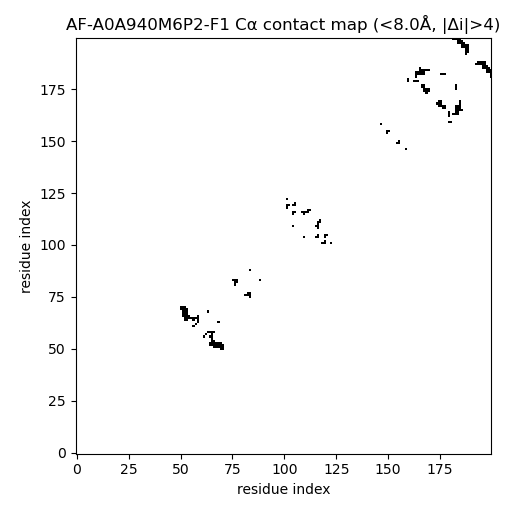 90.81 176 PHE A CA 1
ATOM 1292 C C . PHE A 1 176 ? 8.318 -7.306 2.858 1.00 90.81 176 PHE A C 1
ATOM 1294 O O . PHE A 1 176 ? 8.923 -8.332 2.554 1.00 90.81 176 PHE A O 1
ATOM 1301 N N . HIS A 1 177 ? 7.361 -6.794 2.085 1.00 91.94 177 HIS A N 1
ATOM 1302 C CA . HIS A 1 177 ? 6.844 -7.476 0.908 1.00 91.94 177 HIS A CA 1
ATOM 1303 C C . HIS A 1 177 ? 7.335 -6.820 -0.379 1.00 91.94 177 HIS A C 1
ATOM 1305 O O . HI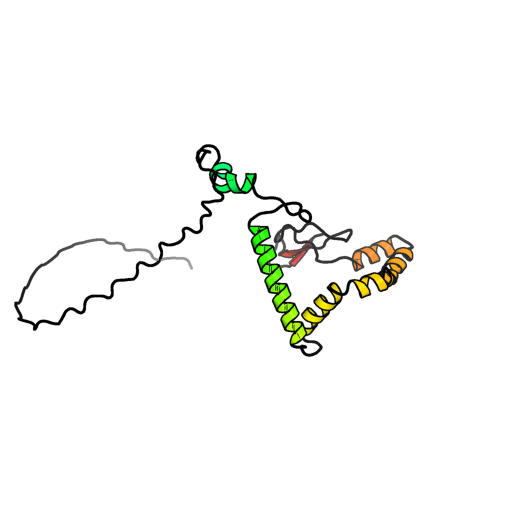S A 1 177 ? 7.235 -5.609 -0.558 1.00 91.94 177 HIS A O 1
ATOM 1311 N N . THR A 1 178 ? 7.823 -7.657 -1.288 1.00 92.56 178 THR A N 1
ATOM 1312 C CA . THR A 1 178 ? 8.133 -7.309 -2.672 1.00 92.56 178 THR A CA 1
ATOM 1313 C C . THR A 1 178 ? 7.614 -8.420 -3.580 1.00 92.56 178 THR A C 1
ATOM 1315 O O . THR A 1 178 ? 7.563 -9.585 -3.185 1.00 92.56 178 THR A O 1
ATOM 1318 N N . GLU A 1 179 ? 7.242 -8.057 -4.804 1.00 90.31 179 GLU A N 1
ATOM 1319 C CA . GLU A 1 179 ? 6.928 -9.013 -5.875 1.00 90.31 179 GLU A CA 1
ATOM 1320 C C . GLU A 1 179 ? 8.205 -9.552 -6.554 1.00 90.31 179 GLU A C 1
ATOM 1322 O O . GLU A 1 179 ? 8.148 -10.418 -7.427 1.00 90.31 179 GLU A O 1
ATOM 1327 N N . ASN A 1 180 ? 9.376 -9.021 -6.185 1.00 90.25 180 ASN A N 1
ATOM 1328 C CA . ASN A 1 180 ? 10.675 -9.433 -6.702 1.00 90.25 180 ASN A CA 1
ATOM 1329 C C . ASN A 1 180 ? 11.342 -10.459 -5.777 1.00 90.25 180 ASN A C 1
ATOM 1331 O O . ASN A 1 180 ? 10.989 -10.612 -4.613 1.00 90.25 180 ASN A O 1
ATOM 1335 N N . LEU A 1 181 ? 12.369 -11.149 -6.283 1.00 89.00 181 LEU A N 1
ATOM 1336 C CA . LEU A 1 181 ? 13.128 -12.114 -5.476 1.00 89.00 181 LEU A CA 1
ATOM 1337 C C . LEU A 1 181 ? 13.881 -11.452 -4.308 1.00 89.00 181 LEU A C 1
ATOM 1339 O O . LEU A 1 181 ? 14.072 -12.073 -3.266 1.00 89.00 181 LEU A O 1
ATOM 1343 N N . PHE A 1 182 ? 14.314 -10.206 -4.501 1.00 90.12 182 PHE A N 1
ATOM 1344 C CA . PHE A 1 182 ? 14.979 -9.388 -3.494 1.00 90.12 182 PHE A CA 1
ATOM 1345 C C . PHE A 1 182 ? 14.266 -8.041 -3.425 1.00 90.12 182 PHE A C 1
ATOM 1347 O O . PHE A 1 182 ? 13.993 -7.445 -4.470 1.00 90.12 182 PHE A O 1
ATOM 1354 N N . GLY A 1 183 ? 13.979 -7.569 -2.215 1.00 91.31 183 GLY A N 1
ATOM 1355 C CA . GLY A 1 183 ? 13.518 -6.204 -1.986 1.00 91.31 183 GLY A CA 1
ATOM 1356 C C . GLY A 1 183 ? 14.720 -5.316 -1.702 1.00 91.31 183 GLY A C 1
ATOM 1357 O O . GLY A 1 183 ? 15.678 -5.767 -1.086 1.00 91.31 183 GLY A O 1
ATOM 1358 N N . LEU A 1 184 ? 14.695 -4.060 -2.141 1.00 93.94 184 LEU A N 1
ATOM 1359 C CA . LEU A 1 184 ? 15.697 -3.078 -1.733 1.00 93.94 184 LEU A CA 1
ATOM 1360 C C . LEU A 1 184 ? 15.067 -2.082 -0.760 1.00 93.94 184 LEU A C 1
ATOM 1362 O O . LEU A 1 184 ? 14.049 -1.464 -1.049 1.00 93.94 184 LEU A O 1
ATOM 1366 N N . PHE A 1 185 ? 15.710 -1.876 0.378 1.00 93.75 185 PHE A N 1
ATOM 1367 C CA . PHE A 1 185 ? 15.406 -0.784 1.290 1.00 93.75 185 PHE A CA 1
ATOM 1368 C C . PHE A 1 185 ? 16.567 0.203 1.278 1.00 93.75 185 PHE A C 1
ATOM 1370 O O . PHE A 1 185 ? 17.713 -0.186 1.487 1.00 93.75 185 PHE A O 1
ATOM 1377 N N . VAL A 1 186 ? 16.298 1.485 1.030 1.00 93.31 186 VAL A N 1
ATOM 1378 C CA . VAL A 1 186 ? 17.325 2.535 1.078 1.00 93.31 186 VAL A CA 1
ATOM 1379 C C . VAL A 1 186 ? 17.017 3.472 2.230 1.00 93.31 186 VAL A C 1
ATOM 1381 O O . VAL A 1 186 ? 16.014 4.182 2.207 1.00 93.31 186 VAL A O 1
ATOM 1384 N N . ALA A 1 187 ? 17.898 3.493 3.224 1.00 92.94 187 ALA A N 1
ATOM 1385 C CA . ALA A 1 187 ? 17.733 4.317 4.414 1.00 92.94 187 ALA A CA 1
ATOM 1386 C C . ALA A 1 187 ? 19.074 4.772 4.978 1.00 92.94 187 ALA A C 1
ATOM 1388 O O . ALA A 1 187 ? 20.133 4.372 4.495 1.00 92.94 187 ALA A O 1
ATOM 1389 N N . GLN A 1 188 ? 19.019 5.612 6.010 1.00 94.00 188 GLN A N 1
ATOM 1390 C CA . GLN A 1 188 ? 20.206 6.023 6.749 1.00 94.00 188 GLN A CA 1
ATOM 1391 C C . GLN A 1 188 ? 20.960 4.805 7.292 1.00 94.00 188 GLN A C 1
ATOM 1393 O O . GLN A 1 188 ? 20.357 3.853 7.788 1.00 94.00 188 GLN A O 1
ATOM 1398 N N . GLY A 1 189 ? 22.287 4.855 7.204 1.00 93.25 189 GLY A N 1
ATOM 1399 C CA . GLY A 1 189 ? 23.160 3.807 7.695 1.00 93.25 189 GLY A CA 1
ATOM 1400 C C . GLY A 1 189 ? 22.994 3.627 9.199 1.00 93.25 189 GLY A C 1
ATOM 1401 O O . GLY A 1 189 ? 23.160 4.578 9.960 1.00 93.25 189 GLY A O 1
ATOM 1402 N N . LEU A 1 190 ? 22.730 2.395 9.635 1.00 90.56 190 LEU A N 1
ATOM 1403 C CA . LEU A 1 190 ? 22.620 2.062 11.063 1.00 90.56 190 LEU A CA 1
ATOM 1404 C C . LEU A 1 190 ? 23.904 2.385 11.854 1.00 90.56 190 LEU A C 1
ATOM 1406 O O . LEU A 1 190 ? 23.832 2.685 13.042 1.00 90.56 190 LEU A O 1
ATOM 1410 N N . GLU A 1 191 ? 25.067 2.345 11.195 1.00 94.19 191 GLU A N 1
ATOM 1411 C CA . GLU A 1 191 ? 26.373 2.693 11.781 1.00 94.19 191 GLU A CA 1
ATOM 1412 C C . GLU A 1 191 ? 26.790 4.153 11.521 1.00 94.19 191 GLU A C 1
ATOM 1414 O O . GLU A 1 191 ? 27.546 4.733 12.299 1.00 94.19 191 GLU A O 1
ATOM 1419 N N . ASP A 1 192 ? 26.305 4.752 10.430 1.00 95.75 192 ASP A N 1
ATOM 1420 C CA . ASP A 1 192 ? 26.613 6.121 10.009 1.00 95.75 192 ASP A CA 1
ATOM 1421 C C . ASP A 1 192 ? 25.355 6.766 9.397 1.00 95.75 192 ASP A C 1
ATOM 1423 O O . ASP A 1 192 ? 25.109 6.625 8.191 1.00 95.75 192 ASP A O 1
ATOM 1427 N N . PRO A 1 193 ? 24.559 7.501 10.197 1.00 94.81 193 PRO A N 1
ATOM 1428 C CA . PRO A 1 193 ? 23.293 8.064 9.738 1.00 94.81 193 PRO A CA 1
ATOM 1429 C C . PRO A 1 193 ? 23.469 9.231 8.754 1.00 94.81 193 PRO A C 1
ATOM 1431 O O . PRO A 1 193 ? 22.487 9.720 8.198 1.00 94.81 193 PRO A O 1
ATOM 1434 N N . SER A 1 194 ? 24.705 9.691 8.511 1.00 96.69 194 SER A N 1
ATOM 1435 C CA . SER A 1 194 ? 24.991 10.724 7.504 1.00 96.69 194 SER A CA 1
ATOM 1436 C C . SER A 1 194 ? 24.981 10.190 6.068 1.00 96.69 194 SER A C 1
ATOM 1438 O O . SER A 1 194 ? 25.008 10.973 5.115 1.00 96.69 194 SER A O 1
ATOM 1440 N N . LYS A 1 195 ? 24.931 8.864 5.899 1.00 96.38 195 LYS A N 1
ATOM 1441 C CA . LYS A 1 195 ? 24.927 8.187 4.602 1.00 96.38 195 LYS A CA 1
ATOM 1442 C C . LYS A 1 195 ? 23.658 7.372 4.435 1.00 96.38 195 LYS A C 1
ATOM 1444 O O . LYS A 1 195 ? 23.210 6.733 5.377 1.00 96.38 195 LYS A O 1
ATOM 1449 N N . ASN A 1 196 ? 23.134 7.331 3.214 1.00 94.62 196 ASN A N 1
ATOM 1450 C CA . ASN A 1 196 ? 22.135 6.335 2.844 1.00 94.62 196 ASN A CA 1
ATOM 1451 C C . ASN A 1 196 ? 22.828 5.054 2.372 1.00 94.62 196 ASN A C 1
ATOM 1453 O O . ASN A 1 196 ? 23.818 5.112 1.639 1.00 94.62 196 ASN A O 1
ATOM 1457 N N . VAL A 1 197 ? 22.293 3.912 2.784 1.00 94.81 197 VAL A N 1
ATOM 1458 C CA . VAL A 1 197 ? 22.785 2.569 2.478 1.00 94.81 197 VAL A CA 1
ATOM 1459 C C . VAL A 1 197 ? 21.621 1.740 1.937 1.00 94.81 197 VAL A C 1
ATOM 1461 O O . VAL A 1 197 ? 20.478 1.915 2.360 1.00 94.81 197 VAL A O 1
ATOM 1464 N N . GLY A 1 198 ? 21.912 0.874 0.966 1.00 93.25 198 GLY A N 1
ATOM 1465 C CA . GLY A 1 198 ? 20.965 -0.118 0.465 1.00 93.25 198 GLY A CA 1
ATOM 1466 C C . GLY A 1 198 ? 21.028 -1.403 1.289 1.00 93.25 198 GLY A C 1
ATOM 1467 O O . GLY A 1 198 ? 22.116 -1.919 1.541 1.00 93.25 198 GLY A O 1
ATOM 1468 N N . TYR A 1 199 ? 19.864 -1.917 1.665 1.00 91.50 199 TYR A N 1
ATOM 1469 C CA . TYR A 1 199 ? 19.655 -3.176 2.370 1.00 91.50 199 TYR A CA 1
ATOM 1470 C C . TYR A 1 199 ? 18.841 -4.104 1.466 1.00 91.50 199 TYR A C 1
ATOM 1472 O O . TYR A 1 199 ? 17.828 -3.670 0.917 1.00 91.50 199 TYR A O 1
ATOM 1480 N N . LEU A 1 200 ? 19.311 -5.340 1.292 1.00 89.19 200 LEU A N 1
ATOM 1481 C CA . LEU A 1 200 ? 18.661 -6.392 0.503 1.00 89.19 200 LEU A CA 1
ATOM 1482 C C . LEU A 1 200 ? 18.140 -7.503 1.413 1.00 89.19 200 LEU A C 1
ATOM 1484 O O . LEU A 1 200 ? 18.824 -7.764 2.431 1.00 89.19 200 LEU A O 1
#

Foldseek 3Di:
DDDDDDDDDDDDDDDDDDDDDDDDDDDDDDPDDDDPPPPPDDPPPPPADPQQADCVDPCVVPVCCGRRVNVVVPDDDPPVDPDDDPVNVVVVVVVVVVVVVLVVLLVVVDDPPDPSNVSNVVVVVVPPVVVCVVCDCVVVVVVVVLVVPQPDPVSVVVNLVVPEDQPADCDPPVRPDDPGPDHWHWAQDPVGNVDIDIDD

Secondary structure (DSSP, 8-state):
---------------------------------PPP------PPP-S--SSS--TTS-TTT-HHHHHHHHHHHHPPPPTT-S--SHHHHHHHHHHHHHHHHHHHHHHH-PPTTSHHHHHHHHHHHHH-HHHHHHHTTGGGHHHHHHHHT--SHHHHHHHHHHH--S--BTTTT-B---SSSS--EEEE-SS-TTSEEEE-

Radius of gyration: 34.59 Å; Cα contacts (8 Å, |Δi|>4): 122; chains: 1; bounding box: 72×78×79 Å